Protein AF-A0A835VBF1-F1 (afdb_monomer)

Solvent-accessible surface area (backbone atoms only — not comparable to full-atom values): 13634 Å² total; per-residue (Å²): 125,81,87,72,86,54,66,80,50,67,82,35,62,68,60,46,53,53,50,51,51,53,49,50,55,51,47,54,56,48,52,55,50,51,51,53,52,49,54,50,52,54,52,51,46,36,51,47,43,52,58,40,51,61,72,27,23,36,72,43,86,55,98,85,53,79,45,81,40,80,46,83,68,82,88,47,95,86,55,87,26,40,62,85,73,51,56,80,36,96,85,44,41,49,62,60,53,35,51,53,38,50,49,49,44,54,46,53,51,52,46,48,44,48,51,51,50,51,50,52,51,54,54,48,64,68,50,59,76,73,72,60,90,79,76,82,79,51,91,73,54,66,91,46,97,64,42,66,62,55,41,45,68,53,65,57,41,55,98,85,49,86,48,69,63,68,78,68,60,87,91,62,79,76,78,61,92,89,72,72,69,78,81,64,82,59,55,72,69,55,43,50,50,50,53,54,51,44,55,64,68,55,47,59,53,61,66,57,57,50,47,52,51,49,56,52,19,67,56,72,75,44,81,87,128

pLDDT: mean 70.86, std 16.17, range [31.33, 95.25]

Mean predicted aligned error: 13.4 Å

Organism: Vanilla planifolia (NCBI:txid51239)

Structure (mmCIF, N/CA/C/O backbone):
data_AF-A0A835VBF1-F1
#
_entry.id   AF-A0A835VBF1-F1
#
loop_
_atom_site.group_PDB
_atom_site.id
_atom_site.type_symbol
_atom_site.label_atom_id
_atom_site.label_alt_id
_atom_site.label_comp_id
_atom_site.label_asym_id
_atom_site.label_entity_id
_atom_site.label_seq_id
_atom_site.pdbx_PDB_ins_code
_atom_site.Cartn_x
_atom_site.Cartn_y
_atom_site.Cartn_z
_atom_site.occupancy
_atom_site.B_iso_or_equiv
_atom_site.auth_seq_id
_atom_site.auth_comp_id
_atom_site.auth_asym_id
_atom_site.auth_atom_id
_atom_site.pdbx_PDB_model_num
ATOM 1 N N . MET A 1 1 ? 26.632 -12.393 -24.820 1.00 43.72 1 MET A N 1
ATOM 2 C CA . MET A 1 1 ? 25.359 -11.925 -25.408 1.00 43.72 1 MET A CA 1
ATOM 3 C C . MET A 1 1 ? 24.722 -13.087 -26.153 1.00 43.72 1 MET A C 1
ATOM 5 O O . MET A 1 1 ? 25.470 -13.775 -26.842 1.00 43.72 1 MET A O 1
ATOM 9 N N . PRO A 1 2 ? 23.402 -13.313 -26.058 1.00 40.34 2 PRO A N 1
ATOM 10 C CA . PRO A 1 2 ? 22.698 -14.052 -27.103 1.00 40.34 2 PRO A CA 1
ATOM 11 C C . PRO A 1 2 ? 22.914 -13.297 -28.422 1.00 40.34 2 PRO A C 1
ATOM 13 O O . PRO A 1 2 ? 22.931 -12.064 -28.419 1.00 40.34 2 PRO A O 1
ATOM 16 N N . GLU A 1 3 ? 23.142 -13.994 -29.533 1.00 42.78 3 GLU A N 1
ATOM 17 C CA . GLU A 1 3 ? 23.310 -13.344 -30.836 1.00 42.78 3 GLU A CA 1
ATOM 18 C C . GLU A 1 3 ? 21.998 -12.672 -31.263 1.00 42.78 3 GLU A C 1
ATOM 20 O O . GLU A 1 3 ? 21.134 -13.266 -31.903 1.00 42.78 3 GLU A O 1
ATOM 25 N N . ILE A 1 4 ? 21.842 -11.398 -30.907 1.00 60.94 4 ILE A N 1
ATOM 26 C CA . ILE A 1 4 ? 20.816 -10.539 -31.486 1.00 60.94 4 ILE A CA 1
ATOM 27 C C . ILE A 1 4 ? 21.278 -10.247 -32.916 1.00 60.94 4 ILE A C 1
ATOM 29 O O . ILE A 1 4 ? 22.324 -9.628 -33.126 1.00 60.94 4 ILE A O 1
ATOM 33 N N . ASN A 1 5 ? 20.532 -10.724 -33.915 1.00 62.78 5 ASN A N 1
ATOM 34 C CA . ASN A 1 5 ? 20.831 -10.441 -35.316 1.00 62.78 5 ASN A CA 1
ATOM 35 C C . ASN A 1 5 ? 20.559 -8.958 -35.606 1.00 62.78 5 ASN A C 1
ATOM 37 O O . ASN A 1 5 ? 19.436 -8.544 -35.878 1.00 62.78 5 ASN A O 1
ATOM 41 N N . LEU A 1 6 ? 21.618 -8.157 -35.519 1.00 64.56 6 LEU A N 1
ATOM 42 C CA . LEU A 1 6 ? 21.582 -6.708 -35.698 1.00 64.56 6 LEU A CA 1
ATOM 43 C C . LEU A 1 6 ? 21.558 -6.277 -37.180 1.00 64.56 6 LEU A C 1
ATOM 45 O O . LEU A 1 6 ? 21.526 -5.078 -37.460 1.00 64.56 6 LEU A O 1
ATOM 49 N N . GLY A 1 7 ? 21.583 -7.215 -38.136 1.00 74.00 7 GLY A N 1
ATOM 50 C CA . GLY A 1 7 ? 21.559 -6.917 -39.571 1.00 74.00 7 GLY A CA 1
ATOM 51 C C . GLY A 1 7 ? 22.605 -5.870 -39.977 1.00 74.00 7 GLY A C 1
ATOM 52 O O . GLY A 1 7 ? 23.773 -5.962 -39.600 1.00 74.00 7 GLY A O 1
ATOM 53 N N . ALA A 1 8 ? 22.175 -4.829 -40.696 1.00 69.38 8 ALA A N 1
ATOM 54 C CA . ALA A 1 8 ? 23.037 -3.734 -41.158 1.00 69.38 8 ALA A CA 1
ATOM 55 C C . ALA A 1 8 ? 23.714 -2.926 -40.025 1.00 69.38 8 ALA A C 1
ATOM 57 O O . ALA A 1 8 ? 24.714 -2.255 -40.267 1.00 69.38 8 ALA A O 1
ATOM 58 N N . LEU A 1 9 ? 23.219 -3.005 -38.781 1.00 63.72 9 LEU A N 1
ATOM 59 C CA . LEU A 1 9 ? 23.826 -2.328 -37.627 1.00 63.72 9 LEU A CA 1
ATOM 60 C C . LEU A 1 9 ? 25.098 -3.030 -37.127 1.00 63.72 9 LEU A C 1
ATOM 62 O O . LEU A 1 9 ? 25.861 -2.433 -36.365 1.00 63.72 9 LEU A O 1
ATOM 66 N N . LYS A 1 10 ? 25.360 -4.276 -37.554 1.00 67.00 10 LYS A N 1
ATOM 67 C CA . LYS A 1 10 ? 26.615 -4.984 -37.250 1.00 67.00 10 LYS A CA 1
ATOM 68 C C . LYS A 1 10 ? 27.831 -4.254 -37.836 1.00 67.00 10 LYS A C 1
ATOM 70 O O . LYS A 1 10 ? 28.865 -4.191 -37.176 1.00 67.00 10 LYS A O 1
ATOM 75 N N . GLU A 1 11 ? 27.653 -3.636 -39.004 1.00 77.38 11 GLU A N 1
ATOM 76 C CA . GLU A 1 11 ? 28.676 -2.898 -39.760 1.00 77.38 11 GLU A CA 1
ATOM 77 C C . GLU A 1 11 ? 28.826 -1.427 -39.315 1.00 77.38 11 GLU A C 1
ATOM 79 O O . GLU A 1 11 ? 29.655 -0.693 -39.846 1.00 77.38 11 GLU A O 1
ATOM 84 N N . MET A 1 12 ? 28.036 -0.970 -38.330 1.00 80.25 12 MET A N 1
ATOM 85 C CA . MET A 1 12 ? 28.031 0.419 -37.841 1.00 80.25 12 MET A CA 1
ATOM 86 C C . MET A 1 12 ? 28.356 0.489 -36.335 1.00 80.25 12 MET A C 1
ATOM 88 O O . MET A 1 12 ? 27.483 0.796 -35.512 1.00 80.25 12 MET A O 1
ATOM 92 N N . PRO A 1 13 ? 29.616 0.213 -35.936 1.00 77.06 13 PRO A N 1
ATOM 93 C CA . PRO A 1 13 ? 30.002 0.033 -34.534 1.00 77.06 13 PRO A CA 1
ATOM 94 C C . PRO A 1 13 ? 29.790 1.281 -33.663 1.00 77.06 13 PRO A C 1
ATOM 96 O O . PRO A 1 13 ? 29.446 1.147 -32.487 1.00 77.06 13 PRO A O 1
ATOM 99 N N . GLU A 1 14 ? 29.922 2.487 -34.224 1.00 83.44 14 GLU A N 1
ATOM 100 C CA . GLU A 1 14 ? 29.678 3.745 -33.502 1.00 83.44 14 GLU A CA 1
ATOM 101 C C . GLU A 1 14 ? 28.197 3.947 -33.153 1.00 83.44 14 GLU A C 1
ATOM 103 O O . GLU A 1 14 ? 27.865 4.341 -32.033 1.00 83.44 14 GLU A O 1
ATOM 108 N N . ILE A 1 15 ? 27.290 3.628 -34.085 1.00 83.50 15 ILE A N 1
ATOM 109 C CA . ILE A 1 15 ? 25.841 3.718 -33.859 1.00 83.50 15 ILE A CA 1
ATOM 110 C C . ILE A 1 15 ? 25.426 2.704 -32.800 1.00 83.50 15 ILE A C 1
ATOM 112 O O . ILE A 1 15 ? 24.684 3.053 -31.881 1.00 83.50 15 ILE A O 1
ATOM 116 N N . ARG A 1 16 ? 25.954 1.478 -32.886 1.00 78.75 16 ARG A N 1
ATOM 117 C CA . ARG A 1 16 ? 25.731 0.436 -31.881 1.00 78.75 16 ARG A CA 1
ATOM 118 C C . ARG A 1 16 ? 26.188 0.898 -30.500 1.00 78.75 16 ARG A C 1
ATOM 120 O O . ARG A 1 16 ? 25.395 0.857 -29.569 1.00 78.75 16 ARG A O 1
ATOM 127 N N . SER A 1 17 ? 27.415 1.407 -30.379 1.00 82.62 17 SER A N 1
ATOM 128 C CA . SER A 1 17 ? 27.948 1.920 -29.108 1.00 82.62 17 SER A CA 1
ATOM 129 C C . SER A 1 17 ? 27.065 3.031 -28.525 1.00 82.62 17 SER A C 1
ATOM 131 O O . SER A 1 17 ? 26.666 2.978 -27.361 1.00 82.62 17 SER A O 1
ATOM 133 N N . LYS A 1 18 ? 26.652 3.999 -29.354 1.00 86.75 18 LYS A N 1
ATOM 134 C CA . LYS A 1 18 ? 25.776 5.099 -28.928 1.00 86.75 18 LYS A CA 1
ATOM 135 C C . LYS A 1 18 ? 24.377 4.623 -28.527 1.00 86.75 18 LYS A C 1
ATOM 137 O O . LYS A 1 18 ? 23.808 5.158 -27.577 1.00 86.75 18 LYS A O 1
ATOM 142 N N . ALA A 1 19 ? 23.810 3.651 -29.240 1.00 83.50 19 ALA A N 1
ATOM 143 C CA . ALA A 1 19 ? 22.511 3.064 -28.924 1.00 83.50 19 ALA A CA 1
ATOM 144 C C . ALA A 1 19 ? 22.560 2.260 -27.617 1.00 83.50 19 ALA A C 1
ATOM 146 O O . ALA A 1 19 ? 21.705 2.467 -26.758 1.00 83.50 19 ALA A O 1
ATOM 147 N N . CYS A 1 20 ? 23.591 1.430 -27.429 1.00 80.06 20 CYS A N 1
ATOM 148 C CA . CYS A 1 20 ? 23.832 0.703 -26.183 1.00 80.06 20 CYS A CA 1
ATOM 149 C C . CYS A 1 20 ? 23.982 1.666 -25.001 1.00 80.06 20 CYS A C 1
ATOM 151 O O . CYS A 1 20 ? 23.327 1.481 -23.983 1.00 80.06 20 CYS A O 1
ATOM 153 N N . ASN A 1 21 ? 24.761 2.741 -25.153 1.00 82.31 21 ASN A N 1
ATOM 154 C CA . ASN A 1 21 ? 24.944 3.729 -24.089 1.00 82.31 21 ASN A CA 1
ATOM 155 C C . ASN A 1 21 ? 23.628 4.462 -23.741 1.00 82.31 21 ASN A C 1
ATOM 157 O O . ASN A 1 21 ? 23.269 4.623 -22.577 1.00 82.31 21 ASN A O 1
ATOM 161 N N . LYS A 1 22 ? 22.833 4.842 -24.752 1.00 87.69 22 LYS A N 1
ATOM 162 C CA . LYS A 1 22 ? 21.493 5.414 -24.526 1.00 87.69 22 LYS A CA 1
ATOM 163 C C . LYS A 1 22 ? 20.562 4.445 -23.799 1.00 87.69 22 LYS A C 1
ATOM 165 O O . LYS A 1 22 ? 19.815 4.876 -22.924 1.00 87.69 22 LYS A O 1
ATOM 170 N N . LEU A 1 23 ? 20.585 3.168 -24.177 1.00 83.31 23 LEU A N 1
ATOM 171 C CA . LEU A 1 23 ? 19.780 2.131 -23.539 1.00 83.31 23 LEU A CA 1
ATOM 172 C C . LEU A 1 23 ? 20.204 1.929 -22.081 1.00 83.31 23 LEU A C 1
ATOM 174 O O . LEU A 1 23 ? 19.338 1.903 -21.212 1.00 83.31 23 LEU A O 1
ATOM 178 N N . TYR A 1 24 ? 21.512 1.874 -21.815 1.00 81.75 24 TYR A N 1
ATOM 179 C CA . TYR A 1 24 ? 22.077 1.778 -20.471 1.00 81.75 24 TYR A CA 1
ATOM 180 C C . TYR A 1 24 ? 21.600 2.929 -19.576 1.00 81.75 24 TYR A C 1
ATOM 182 O O . TYR A 1 24 ? 20.979 2.690 -18.544 1.00 81.75 24 TYR A O 1
ATOM 190 N N . HIS A 1 25 ? 21.769 4.182 -20.011 1.00 84.81 25 HIS A N 1
ATOM 191 C CA . HIS A 1 25 ? 21.306 5.337 -19.236 1.00 84.81 25 HIS A CA 1
ATOM 192 C C . HIS A 1 25 ? 19.788 5.358 -19.048 1.00 84.81 25 HIS A C 1
ATOM 194 O O . HIS A 1 25 ? 19.288 5.736 -17.988 1.00 84.81 25 HIS A O 1
ATOM 200 N N . LYS A 1 26 ? 19.025 4.949 -20.070 1.00 86.31 26 LYS A N 1
ATOM 201 C CA . LYS A 1 26 ? 17.567 4.861 -19.954 1.00 86.31 26 LYS A CA 1
ATOM 202 C C . LYS A 1 26 ? 17.162 3.810 -18.921 1.00 86.31 26 LYS A C 1
ATOM 204 O O . LYS A 1 26 ? 16.249 4.069 -18.143 1.00 86.31 26 LYS A O 1
ATOM 209 N N . ARG A 1 27 ? 17.846 2.665 -18.902 1.00 81.25 27 ARG A N 1
ATOM 210 C CA . ARG A 1 27 ? 17.644 1.581 -17.940 1.00 81.25 27 ARG A CA 1
ATOM 211 C C . ARG A 1 27 ? 17.975 2.027 -16.526 1.00 81.25 27 ARG A C 1
ATOM 213 O O . ARG A 1 27 ? 17.108 1.932 -15.674 1.00 81.25 27 ARG A O 1
ATOM 220 N N . GLU A 1 28 ? 19.155 2.593 -16.299 1.00 85.44 28 GLU A N 1
ATOM 221 C CA . GLU A 1 28 ? 19.569 3.124 -14.994 1.00 85.44 28 GLU A CA 1
ATOM 222 C C . GLU A 1 28 ? 18.556 4.149 -14.450 1.00 85.44 28 GLU A C 1
ATOM 224 O O . GLU A 1 28 ? 18.103 4.062 -13.306 1.00 85.44 28 GLU A O 1
ATOM 229 N N . HIS A 1 29 ? 18.107 5.077 -15.299 1.00 87.25 29 HIS A N 1
ATOM 230 C CA . HIS A 1 29 ? 17.074 6.045 -14.937 1.00 87.25 29 HIS A CA 1
ATOM 231 C C . HIS A 1 29 ? 15.717 5.390 -14.613 1.00 87.25 29 HIS A C 1
ATOM 233 O O . HIS A 1 29 ? 15.021 5.803 -13.686 1.00 87.25 29 HIS A O 1
ATOM 239 N N . CYS A 1 30 ? 15.316 4.366 -15.366 1.00 86.44 30 CYS A N 1
ATOM 240 C CA . CYS A 1 30 ? 14.092 3.618 -15.089 1.00 86.44 30 CYS A CA 1
ATOM 241 C C . CYS A 1 30 ? 14.193 2.810 -13.787 1.00 86.44 30 CYS A C 1
ATOM 243 O O . CYS A 1 30 ? 13.262 2.868 -12.989 1.00 86.44 30 CYS A O 1
ATOM 245 N N . SER A 1 31 ? 15.310 2.123 -13.538 1.00 86.06 31 SER A N 1
ATOM 246 C CA . SER A 1 31 ? 15.539 1.327 -12.326 1.00 86.06 31 SER A CA 1
ATOM 247 C C . SER A 1 31 ? 15.538 2.200 -11.071 1.00 86.06 31 SER A C 1
ATOM 249 O O . SER A 1 31 ? 14.870 1.878 -10.091 1.00 86.06 31 SER A O 1
ATOM 251 N N . THR A 1 32 ? 16.201 3.359 -11.116 1.00 89.19 32 THR A N 1
ATOM 252 C CA . THR A 1 32 ? 16.190 4.329 -10.005 1.00 89.19 32 THR A CA 1
ATOM 253 C C . THR A 1 32 ? 14.792 4.884 -9.729 1.00 89.19 32 THR A C 1
ATOM 255 O O . THR A 1 32 ? 14.395 4.995 -8.569 1.00 89.19 32 THR A O 1
ATOM 258 N N . LYS A 1 33 ? 14.010 5.185 -10.775 1.00 93.19 33 LYS A N 1
ATOM 259 C CA . LYS A 1 33 ? 12.616 5.634 -10.634 1.00 93.19 33 LYS A CA 1
ATOM 260 C C . LYS A 1 33 ? 11.694 4.535 -10.096 1.00 93.19 33 LYS A C 1
ATOM 262 O O . LYS A 1 33 ? 10.813 4.819 -9.289 1.00 93.19 33 LYS A O 1
ATOM 267 N N . LEU A 1 34 ? 11.885 3.296 -10.541 1.00 90.69 34 LEU A N 1
ATOM 268 C CA . LEU A 1 34 ? 11.127 2.143 -10.062 1.00 90.69 34 LEU A CA 1
ATOM 269 C C . LEU A 1 34 ? 11.370 1.931 -8.564 1.00 90.69 34 LEU A C 1
ATOM 271 O O . LEU A 1 34 ? 10.416 1.840 -7.795 1.00 90.69 34 LEU A O 1
ATOM 275 N N . LEU A 1 35 ? 12.639 1.939 -8.147 1.00 91.50 35 LEU A N 1
ATOM 276 C CA . LEU A 1 35 ? 13.016 1.747 -6.751 1.00 91.50 35 LEU A CA 1
ATOM 277 C C . LEU A 1 35 ? 12.519 2.886 -5.849 1.00 91.50 35 LEU A C 1
ATOM 279 O O . LEU A 1 35 ? 12.015 2.631 -4.757 1.00 91.50 35 LEU A O 1
ATOM 283 N N . SER A 1 36 ? 12.614 4.142 -6.296 1.00 93.56 36 SER A N 1
ATOM 284 C CA . SER A 1 36 ? 12.108 5.279 -5.517 1.00 93.56 36 SER A CA 1
ATOM 285 C C . SER A 1 36 ? 10.584 5.260 -5.384 1.00 93.56 36 SER A C 1
ATOM 287 O O . SER A 1 36 ? 10.066 5.534 -4.302 1.00 93.56 36 SER A O 1
ATOM 289 N N . SER A 1 37 ? 9.866 4.867 -6.441 1.00 94.50 37 SER A N 1
ATOM 290 C CA . SER A 1 37 ? 8.415 4.671 -6.393 1.00 94.50 37 SER A CA 1
ATOM 291 C C . SER A 1 37 ? 8.030 3.543 -5.438 1.00 94.50 37 SER A C 1
ATOM 293 O O . SER A 1 37 ? 7.085 3.697 -4.670 1.00 94.50 37 SER A O 1
ATOM 295 N N . TYR A 1 38 ? 8.764 2.428 -5.464 1.00 93.75 38 TYR A N 1
ATOM 296 C CA . TYR A 1 38 ? 8.564 1.320 -4.535 1.00 93.75 38 TYR A CA 1
ATOM 297 C C . TYR A 1 38 ? 8.752 1.757 -3.082 1.00 93.75 38 TYR A C 1
ATOM 299 O O . TYR A 1 38 ? 7.848 1.576 -2.269 1.00 93.75 38 TYR A O 1
ATOM 307 N N . LYS A 1 39 ? 9.864 2.430 -2.775 1.00 94.69 39 LYS A N 1
ATOM 308 C CA . LYS A 1 39 ? 10.117 2.982 -1.440 1.00 94.69 39 LYS A CA 1
ATOM 309 C C . LYS A 1 39 ? 8.998 3.924 -0.982 1.00 94.69 39 LYS A C 1
ATOM 311 O O . LYS A 1 39 ? 8.578 3.858 0.168 1.00 94.69 39 LYS A O 1
ATOM 316 N N . GLY A 1 40 ? 8.486 4.769 -1.878 1.00 95.25 40 GLY A N 1
ATOM 317 C CA . GLY A 1 40 ? 7.338 5.631 -1.587 1.00 95.25 40 GLY A CA 1
ATOM 318 C C . GLY A 1 40 ? 6.082 4.848 -1.190 1.00 95.25 40 GLY A C 1
ATOM 319 O O . GLY A 1 40 ? 5.395 5.242 -0.253 1.00 95.25 40 GLY A O 1
ATOM 320 N N . MET A 1 41 ? 5.812 3.713 -1.845 1.00 93.69 41 MET A N 1
ATOM 321 C CA . MET A 1 41 ? 4.686 2.839 -1.490 1.00 93.69 41 MET A CA 1
ATOM 322 C C . MET A 1 41 ? 4.880 2.152 -0.135 1.00 93.69 41 MET A C 1
ATOM 324 O O . MET A 1 41 ? 3.918 2.053 0.621 1.00 93.69 41 MET A O 1
ATOM 328 N N . VAL A 1 42 ? 6.104 1.723 0.198 1.00 92.50 42 VAL A N 1
ATOM 329 C CA . VAL A 1 42 ? 6.399 1.157 1.525 1.00 92.50 42 VAL A CA 1
ATOM 330 C C . VAL A 1 42 ? 6.139 2.193 2.618 1.00 92.50 42 VAL A C 1
ATOM 332 O O . VAL A 1 42 ? 5.431 1.901 3.576 1.00 92.50 42 VAL A O 1
ATOM 335 N N . ILE A 1 43 ? 6.631 3.425 2.447 1.00 93.38 43 ILE A N 1
ATOM 336 C CA . ILE A 1 43 ? 6.397 4.520 3.403 1.00 93.38 43 ILE A CA 1
ATOM 337 C C . ILE A 1 43 ? 4.897 4.798 3.562 1.00 93.38 43 ILE A C 1
ATOM 339 O O . ILE A 1 43 ? 4.408 4.880 4.684 1.00 93.38 43 ILE A O 1
ATOM 343 N N . ALA A 1 44 ? 4.148 4.868 2.458 1.00 92.88 44 ALA A N 1
ATOM 344 C CA . ALA A 1 44 ? 2.703 5.079 2.513 1.00 92.88 44 ALA A CA 1
ATOM 345 C C . ALA A 1 44 ? 1.970 3.956 3.273 1.00 92.88 44 ALA A C 1
ATOM 347 O O . ALA A 1 44 ? 1.041 4.233 4.027 1.00 92.88 44 ALA A O 1
ATOM 348 N N . ALA A 1 45 ? 2.400 2.698 3.121 1.00 91.00 45 ALA A N 1
ATOM 349 C CA . ALA A 1 45 ? 1.841 1.577 3.874 1.00 91.00 45 ALA A CA 1
ATOM 350 C C . ALA A 1 45 ? 2.152 1.673 5.379 1.00 91.00 45 ALA A C 1
ATOM 352 O O . ALA A 1 45 ? 1.289 1.373 6.201 1.00 91.00 45 ALA A O 1
ATOM 353 N N . ILE A 1 46 ? 3.349 2.137 5.752 1.00 90.69 46 ILE A N 1
ATOM 354 C CA . ILE A 1 46 ? 3.711 2.399 7.155 1.00 90.69 46 ILE A CA 1
ATOM 355 C C . ILE A 1 46 ? 2.813 3.481 7.748 1.00 90.69 46 ILE A C 1
ATOM 357 O O . ILE A 1 46 ? 2.300 3.323 8.856 1.00 90.69 46 ILE A O 1
ATOM 361 N N . ASP A 1 47 ? 2.620 4.578 7.020 1.00 91.50 47 ASP A N 1
ATOM 362 C CA . ASP A 1 47 ? 1.775 5.678 7.474 1.00 91.50 47 ASP A CA 1
ATOM 363 C C . ASP A 1 47 ? 0.315 5.235 7.605 1.00 91.50 47 ASP A C 1
ATOM 365 O O . ASP A 1 47 ? -0.343 5.597 8.578 1.00 91.50 47 ASP A O 1
ATOM 369 N N . LEU A 1 48 ? -0.170 4.382 6.696 1.00 90.12 48 LEU A N 1
ATOM 370 C CA . LEU A 1 48 ? -1.500 3.780 6.788 1.00 90.12 48 LEU A CA 1
ATOM 371 C C . LEU A 1 48 ? -1.648 2.899 8.036 1.00 90.12 48 LEU A C 1
ATOM 373 O O . LEU A 1 48 ? -2.650 3.004 8.738 1.00 90.12 48 LEU A O 1
ATOM 377 N N . VAL A 1 49 ? -0.653 2.061 8.344 1.00 87.69 49 VAL A N 1
ATOM 378 C CA . VAL A 1 49 ? -0.655 1.206 9.544 1.00 87.69 49 VAL A CA 1
ATOM 379 C C . VAL A 1 49 ? -0.691 2.059 10.808 1.00 87.69 49 VAL A C 1
ATOM 381 O O . VAL A 1 49 ? -1.523 1.821 11.681 1.00 87.69 49 VAL A O 1
ATOM 384 N N . LYS A 1 50 ? 0.149 3.096 10.886 1.00 86.75 50 LYS A N 1
ATOM 385 C CA . LYS A 1 50 ? 0.139 4.038 12.014 1.00 86.75 50 LYS A CA 1
ATOM 386 C C . LYS A 1 50 ? -1.216 4.729 12.146 1.00 86.75 50 LYS A C 1
ATOM 388 O O . LYS A 1 50 ? -1.822 4.675 13.208 1.00 86.75 50 LYS A O 1
ATOM 393 N N . ALA A 1 51 ? -1.725 5.300 11.054 1.00 86.31 51 ALA A N 1
ATOM 394 C CA . ALA A 1 51 ? -3.013 5.987 11.043 1.00 86.31 51 ALA A CA 1
ATOM 395 C C . ALA A 1 51 ? -4.171 5.063 11.452 1.00 86.31 51 ALA A C 1
ATOM 397 O O . ALA A 1 51 ? -5.064 5.501 12.172 1.00 86.31 51 ALA A O 1
ATOM 398 N N . SER A 1 52 ? -4.134 3.787 11.051 1.00 84.69 52 SER A N 1
ATOM 399 C CA . SER A 1 52 ? -5.156 2.804 11.430 1.00 84.69 52 SER A CA 1
ATOM 400 C C . SER A 1 52 ? -5.207 2.537 12.938 1.00 84.69 52 SER A C 1
ATOM 402 O O . SER A 1 52 ? -6.281 2.259 13.462 1.00 84.69 52 SER A O 1
ATOM 404 N N . GLY A 1 53 ? -4.072 2.655 13.639 1.00 76.56 53 GLY A N 1
ATOM 405 C CA . GLY A 1 53 ? -3.975 2.458 15.088 1.00 76.56 53 GLY A CA 1
ATOM 406 C C . GLY A 1 53 ? -4.233 3.715 15.923 1.00 76.56 53 GLY A C 1
ATOM 407 O O . GLY A 1 53 ? -4.553 3.602 17.103 1.00 76.56 53 GLY A O 1
ATOM 408 N N . SER A 1 54 ? -4.144 4.907 15.328 1.00 75.00 54 SER A N 1
ATOM 409 C CA . SER A 1 54 ? -4.260 6.186 16.048 1.00 75.00 54 SER A CA 1
ATOM 410 C C . SER A 1 54 ? -5.696 6.659 16.302 1.00 75.00 54 SER A C 1
ATOM 412 O O . SER A 1 54 ? -5.909 7.803 16.700 1.00 75.00 54 SER A O 1
ATOM 414 N N . MET A 1 55 ? -6.701 5.804 16.087 1.00 72.12 55 MET A N 1
ATOM 415 C CA . MET A 1 55 ? -8.098 6.125 16.413 1.00 72.12 55 MET A CA 1
ATOM 416 C C . MET A 1 55 ? -8.466 5.809 17.873 1.00 72.12 55 MET A C 1
ATOM 418 O O . MET A 1 55 ? -9.567 6.148 18.309 1.00 72.12 55 MET A O 1
ATOM 422 N N . ARG A 1 56 ? -7.549 5.202 18.641 1.00 72.94 56 ARG A N 1
ATOM 423 C CA . ARG A 1 56 ? -7.799 4.778 20.024 1.00 72.94 56 ARG A CA 1
ATOM 424 C C . ARG A 1 56 ? -7.822 5.932 21.018 1.00 72.94 56 ARG A C 1
ATOM 426 O O . ARG A 1 56 ? -7.015 6.863 20.986 1.00 72.94 56 ARG A O 1
ATOM 433 N N . CYS A 1 57 ? -8.767 5.824 21.940 1.00 73.12 57 CYS A N 1
ATOM 434 C CA . CYS A 1 57 ? -9.040 6.770 23.005 1.00 73.12 57 CYS A CA 1
ATOM 435 C C . CYS A 1 57 ? -9.151 6.007 24.323 1.00 73.12 57 CYS A C 1
ATOM 437 O O . CYS A 1 57 ? -10.104 5.254 24.512 1.00 73.12 57 CYS A O 1
ATOM 439 N N . TYR A 1 58 ? -8.218 6.237 25.240 1.00 75.44 58 TYR A N 1
ATOM 440 C CA . TYR A 1 58 ? -8.219 5.595 26.551 1.00 75.44 58 TYR A CA 1
ATOM 441 C C . TYR A 1 58 ? -8.816 6.523 27.613 1.00 75.44 58 TYR A C 1
ATOM 443 O O . TYR A 1 58 ? -8.609 7.742 27.601 1.00 75.44 58 TYR A O 1
ATOM 451 N N . LEU A 1 59 ? -9.566 5.953 28.545 1.00 72.88 59 LEU A N 1
ATOM 452 C CA . LEU A 1 59 ? -10.095 6.617 29.721 1.00 72.88 59 LEU A CA 1
ATOM 453 C C . LEU A 1 59 ? -8.999 6.702 30.779 1.00 72.88 59 LEU A C 1
ATOM 455 O O . LEU A 1 59 ? -8.441 5.706 31.229 1.00 72.88 59 LEU A O 1
ATOM 459 N N . ARG A 1 60 ? -8.698 7.924 31.216 1.00 70.12 60 ARG A N 1
ATOM 460 C CA . ARG A 1 60 ? -7.808 8.144 32.350 1.00 70.12 60 ARG A CA 1
ATOM 461 C C . ARG A 1 60 ? -8.632 8.335 33.615 1.00 70.12 60 ARG A C 1
ATOM 463 O O . ARG A 1 60 ? -9.274 9.377 33.782 1.00 70.12 60 ARG A O 1
ATOM 470 N N . ASP A 1 61 ? -8.541 7.375 34.530 1.00 64.50 61 ASP A N 1
ATOM 471 C CA . ASP A 1 61 ? -9.126 7.496 35.863 1.00 64.50 61 ASP A CA 1
ATOM 472 C C . ASP A 1 61 ? -8.323 8.491 36.709 1.00 64.50 61 ASP A C 1
ATOM 474 O O . ASP A 1 61 ? -7.244 8.210 37.233 1.00 64.50 61 ASP A O 1
ATOM 478 N N . SER A 1 62 ? -8.855 9.706 36.843 1.00 57.84 62 SER A N 1
ATOM 479 C CA . SER A 1 62 ? -8.340 10.721 37.759 1.00 57.84 62 SER A CA 1
ATOM 480 C C . SER A 1 62 ? -9.397 11.035 38.808 1.00 57.84 62 SER A C 1
ATOM 482 O O . SER A 1 62 ? -10.098 12.029 38.682 1.00 57.84 62 SER A O 1
ATOM 484 N N . GLY A 1 63 ? -9.531 10.158 39.813 1.00 57.94 63 GLY A N 1
ATOM 485 C CA . GLY A 1 63 ? -10.135 10.374 41.146 1.00 57.94 63 GLY A CA 1
ATOM 486 C C . GLY A 1 63 ? -11.591 10.870 41.275 1.00 57.94 63 GLY A C 1
ATOM 487 O O . GLY A 1 63 ? -12.197 10.664 42.323 1.00 57.94 63 GLY A O 1
ATOM 488 N N . SER A 1 64 ? -12.163 11.522 40.264 1.00 59.41 64 SER A N 1
ATOM 489 C CA . SER A 1 64 ? -13.500 12.125 40.252 1.00 59.41 64 SER A CA 1
ATOM 490 C C . SER A 1 64 ? -14.056 12.410 38.846 1.00 59.41 64 SER A C 1
ATOM 492 O O . SER A 1 64 ? -15.237 12.733 38.732 1.00 59.41 64 SER A O 1
ATOM 494 N N . SER A 1 65 ? -13.266 12.278 37.772 1.00 59.12 65 SER A N 1
ATOM 495 C CA . SER A 1 65 ? -13.756 12.393 36.390 1.00 59.12 65 SER A CA 1
ATOM 496 C C . SER A 1 65 ? -12.947 11.527 35.429 1.00 59.12 65 SER A C 1
ATOM 498 O O . SER A 1 65 ? -11.716 11.544 35.480 1.00 59.12 65 SER A O 1
ATOM 500 N N . SER A 1 66 ? -13.635 10.833 34.524 1.00 63.69 66 SER A N 1
ATOM 501 C CA . SER A 1 66 ? -13.026 10.105 33.413 1.00 63.69 66 SER A CA 1
ATOM 502 C C . SER A 1 66 ? -12.704 11.089 32.286 1.00 63.69 66 SER A C 1
ATOM 504 O O . SER A 1 66 ? -13.609 11.606 31.626 1.00 63.69 66 SER A O 1
ATOM 506 N N . ILE A 1 67 ? -11.422 11.394 32.086 1.00 69.75 67 ILE A N 1
ATOM 507 C CA . ILE A 1 67 ? -10.970 12.226 30.962 1.00 69.75 67 ILE A CA 1
ATOM 508 C C . ILE A 1 67 ? -10.525 11.300 29.834 1.00 69.75 67 ILE A C 1
ATOM 510 O O . ILE A 1 67 ? -9.731 10.389 30.060 1.00 69.75 67 ILE A O 1
ATOM 514 N N . ILE A 1 68 ? -11.012 11.560 28.620 1.00 71.25 68 ILE A N 1
ATOM 515 C CA . ILE A 1 68 ? -10.586 10.848 27.414 1.00 71.25 68 ILE A CA 1
ATOM 516 C C . ILE A 1 68 ? -9.191 11.344 27.011 1.00 71.25 68 ILE A C 1
ATOM 518 O O . ILE A 1 68 ? -8.974 12.547 26.840 1.00 71.25 68 ILE A O 1
ATOM 522 N N . LYS A 1 69 ? -8.248 10.416 26.847 1.00 72.88 69 LYS A N 1
ATOM 523 C CA . LYS A 1 69 ? -6.889 10.653 26.360 1.00 72.88 69 LYS A CA 1
ATOM 524 C C . LYS A 1 69 ? -6.691 9.898 25.046 1.00 72.88 69 LYS A C 1
ATOM 526 O O . LYS A 1 69 ? -6.791 8.678 25.004 1.00 72.88 69 LYS A O 1
ATOM 531 N N . TYR A 1 70 ? -6.340 10.624 23.990 1.00 69.81 70 TYR A N 1
ATOM 532 C CA . TYR A 1 70 ? -5.862 10.022 22.746 1.00 69.81 70 TYR A CA 1
ATOM 533 C C . TYR A 1 70 ? -4.426 9.537 22.958 1.00 69.81 70 TYR A C 1
ATOM 535 O O . TYR A 1 70 ? -3.562 10.313 23.381 1.00 69.81 70 TYR A O 1
ATOM 543 N N . SER A 1 71 ? -4.176 8.254 22.727 1.00 66.81 71 SER A N 1
ATOM 544 C CA . SER A 1 71 ? -2.843 7.660 22.811 1.00 66.81 71 SER A CA 1
ATOM 545 C C . SER A 1 71 ? -2.800 6.404 21.953 1.00 66.81 71 SER A C 1
ATOM 547 O O . SER A 1 71 ? -3.822 5.754 21.767 1.00 66.81 71 SER A O 1
ATOM 549 N N . ASP A 1 72 ? -1.615 6.049 21.467 1.00 64.56 72 ASP A N 1
ATOM 550 C CA . ASP A 1 72 ? -1.391 4.775 20.781 1.00 64.56 72 ASP A CA 1
ATOM 551 C C . ASP A 1 72 ? -1.039 3.648 21.781 1.00 64.56 72 ASP A C 1
ATOM 553 O O . ASP A 1 72 ? -0.990 2.475 21.412 1.00 64.56 72 ASP A O 1
ATOM 557 N N . GLU A 1 73 ? -0.811 3.981 23.060 1.00 66.88 73 GLU A N 1
ATOM 558 C CA . GLU A 1 73 ? -0.371 3.050 24.104 1.00 66.88 73 GLU A CA 1
ATOM 559 C C . GLU A 1 73 ? -1.482 2.770 25.122 1.00 66.88 73 GLU A C 1
ATOM 561 O O . GLU A 1 73 ? -2.062 3.689 25.704 1.00 66.88 73 GLU A O 1
ATOM 566 N N . GLN A 1 74 ? -1.752 1.485 25.358 1.00 72.50 74 GLN A N 1
ATOM 567 C CA . GLN A 1 74 ? -2.716 1.027 26.354 1.00 72.50 74 GLN A CA 1
ATOM 568 C C . GLN A 1 74 ? -2.075 1.048 27.751 1.00 72.50 74 GLN A C 1
ATOM 570 O O . GLN A 1 74 ? -1.182 0.252 28.043 1.00 72.50 74 GLN A O 1
ATOM 575 N N . GLU A 1 75 ? -2.530 1.956 28.619 1.00 73.88 75 GLU A N 1
ATOM 576 C CA . GLU A 1 75 ? -2.080 2.032 30.021 1.00 73.88 75 GLU A CA 1
ATOM 577 C C . GLU A 1 75 ? -2.850 1.054 30.931 1.00 73.88 75 GLU A C 1
ATOM 579 O O . GLU A 1 75 ? -2.268 0.487 31.857 1.00 73.88 75 GLU A O 1
ATOM 584 N N . ASP A 1 76 ? -4.139 0.831 30.651 1.00 76.06 76 ASP A N 1
ATOM 585 C CA . ASP A 1 76 ? -5.015 -0.093 31.380 1.00 76.06 76 ASP A CA 1
ATOM 586 C C . ASP A 1 76 ? -5.430 -1.268 30.472 1.00 76.06 76 ASP A C 1
ATOM 588 O O . ASP A 1 76 ? -6.123 -1.048 29.477 1.00 76.06 76 ASP A O 1
ATOM 592 N N . PRO A 1 77 ? -5.064 -2.524 30.800 1.00 78.44 77 PRO A N 1
ATOM 593 C CA . PRO A 1 77 ? -5.448 -3.708 30.029 1.00 78.44 77 PRO A CA 1
ATOM 594 C C . PRO A 1 77 ? -6.963 -3.934 29.897 1.00 78.44 77 PRO A C 1
ATOM 596 O O . PRO A 1 77 ? -7.389 -4.699 29.034 1.00 78.44 77 PRO A O 1
ATOM 599 N N . SER A 1 78 ? -7.770 -3.342 30.781 1.00 79.06 78 SER A N 1
ATOM 600 C CA . SER A 1 78 ? -9.232 -3.456 30.769 1.00 79.06 78 SER A CA 1
ATOM 601 C C . SER A 1 78 ? -9.919 -2.426 29.868 1.00 79.06 78 SER A C 1
ATOM 603 O O . SER A 1 78 ? -11.079 -2.613 29.491 1.00 79.06 78 SER A O 1
ATOM 605 N N . ASP A 1 79 ? -9.195 -1.376 29.479 1.00 76.31 79 ASP A N 1
ATOM 606 C CA . ASP A 1 79 ? -9.662 -0.352 28.557 1.00 76.31 79 ASP A CA 1
ATOM 607 C C . ASP A 1 79 ? -9.278 -0.721 27.124 1.00 76.31 79 ASP A C 1
ATOM 609 O O . ASP A 1 79 ? -8.102 -0.809 26.775 1.00 76.31 79 ASP A O 1
ATOM 613 N N . HIS A 1 80 ? -10.282 -0.927 26.279 1.00 74.75 80 HIS A N 1
ATOM 614 C CA . HIS A 1 80 ? -10.092 -1.354 24.896 1.00 74.75 80 HIS A CA 1
ATOM 615 C C . HIS A 1 80 ? -9.747 -0.186 23.957 1.00 74.75 80 HIS A C 1
ATOM 617 O O . HIS A 1 80 ? -9.580 -0.402 22.759 1.00 74.75 80 HIS A O 1
ATOM 623 N N . GLY A 1 81 ? -9.632 1.042 24.477 1.00 73.44 81 GLY A N 1
ATOM 624 C CA . GLY A 1 81 ? -9.316 2.222 23.677 1.00 73.44 81 GLY A CA 1
ATOM 625 C C . GLY A 1 81 ? -10.485 2.691 22.809 1.00 73.44 81 GLY A C 1
ATOM 626 O O . GLY A 1 81 ? -10.278 3.439 21.855 1.00 73.44 81 GLY A O 1
ATOM 627 N N . ASP A 1 82 ? -11.712 2.260 23.116 1.00 73.62 82 ASP A N 1
ATOM 628 C CA . ASP A 1 82 ? -12.929 2.598 22.369 1.00 73.62 82 ASP A CA 1
ATOM 629 C C . ASP A 1 82 ? -13.667 3.824 22.940 1.00 73.62 82 ASP A C 1
ATOM 631 O O . ASP A 1 82 ? -14.796 4.120 22.542 1.00 73.62 82 ASP A O 1
ATOM 635 N N . GLY A 1 83 ? -13.049 4.531 23.895 1.00 70.56 83 GLY A N 1
ATOM 636 C CA . GLY A 1 83 ? -13.650 5.677 24.573 1.00 70.56 83 GLY A CA 1
ATOM 637 C C . GLY A 1 83 ? -14.898 5.333 25.397 1.00 70.56 83 GLY A C 1
ATOM 638 O O . GLY A 1 83 ? -15.721 6.219 25.634 1.00 70.56 83 GLY A O 1
ATOM 639 N N . GLY A 1 84 ? -15.065 4.073 25.820 1.00 70.06 84 GLY A N 1
ATOM 640 C CA . GLY A 1 84 ? -16.228 3.602 26.578 1.00 70.06 84 GLY A CA 1
ATOM 641 C C . GLY A 1 84 ? -17.410 3.175 25.702 1.00 70.06 84 GLY A C 1
ATOM 642 O O . GLY A 1 84 ? -18.558 3.248 26.144 1.00 70.06 84 GLY A O 1
ATOM 643 N N . GLY A 1 85 ? -17.150 2.778 24.454 1.00 64.69 85 GLY A N 1
ATOM 644 C CA . GLY A 1 85 ? -18.151 2.254 23.518 1.00 64.69 85 GLY A CA 1
ATOM 645 C C . GLY A 1 85 ? -19.175 3.278 23.017 1.00 64.69 85 GLY A C 1
ATOM 646 O O . GLY A 1 85 ? -20.180 2.901 22.408 1.00 64.69 85 GLY A O 1
ATOM 647 N N . ILE A 1 86 ? -18.954 4.572 23.268 1.00 62.84 86 ILE A N 1
ATOM 648 C CA . ILE A 1 86 ? -19.832 5.640 22.783 1.00 62.84 86 ILE A CA 1
ATOM 649 C C . ILE A 1 86 ? -19.618 5.791 21.269 1.00 62.84 86 ILE A C 1
ATOM 651 O O . ILE A 1 86 ? -18.476 5.930 20.824 1.00 62.84 86 ILE A O 1
ATOM 655 N N . PRO A 1 87 ? -20.685 5.790 20.452 1.00 58.97 87 PRO A N 1
ATOM 656 C CA . PRO A 1 87 ? -20.553 6.038 19.024 1.00 58.97 87 PRO A CA 1
ATOM 657 C C . PRO A 1 87 ? -19.967 7.439 18.792 1.00 58.97 87 PRO A C 1
ATOM 659 O O . PRO A 1 87 ? -20.555 8.445 19.188 1.00 58.97 87 PRO A O 1
ATOM 662 N N . VAL A 1 88 ? -18.783 7.496 18.177 1.00 61.28 88 VAL A N 1
ATOM 663 C CA . VAL A 1 88 ? -18.087 8.757 17.851 1.00 61.28 88 VAL A CA 1
ATOM 664 C C . VAL A 1 88 ? -18.721 9.441 16.644 1.00 61.28 88 VAL A C 1
ATOM 666 O O . VAL A 1 88 ? -18.721 10.667 16.543 1.00 61.28 88 VAL A O 1
ATOM 669 N N . PHE A 1 89 ? -19.326 8.648 15.763 1.00 65.38 89 PHE A N 1
ATOM 670 C CA . PHE A 1 89 ? -20.113 9.115 14.630 1.00 65.38 89 PHE A CA 1
ATOM 671 C C . PHE A 1 89 ? -21.577 8.753 14.842 1.00 65.38 89 PHE A C 1
ATOM 673 O O . PHE A 1 89 ? -21.895 7.865 15.626 1.00 65.38 89 PHE A O 1
ATOM 680 N N . SER A 1 90 ? -22.479 9.417 14.120 1.00 66.06 90 SER A N 1
ATOM 681 C CA . SER A 1 90 ? -23.934 9.296 14.301 1.00 66.06 90 SER A CA 1
ATOM 682 C C . SER A 1 90 ? -24.474 7.856 14.315 1.00 66.06 90 SER A C 1
ATOM 684 O O . SER A 1 90 ? -25.534 7.632 14.898 1.00 66.06 90 SER A O 1
ATOM 686 N N . CYS A 1 91 ? -23.758 6.893 13.717 1.00 72.69 91 CYS A N 1
ATOM 687 C CA . CYS A 1 91 ? -24.216 5.511 13.553 1.00 72.69 91 CYS A CA 1
ATOM 688 C C . CYS A 1 91 ? -23.197 4.408 13.921 1.00 72.69 91 CYS A C 1
ATOM 690 O O . CYS A 1 91 ? -23.583 3.242 13.894 1.00 72.69 91 CYS A O 1
ATOM 692 N N . PHE A 1 92 ? -21.929 4.717 14.238 1.00 76.38 92 PHE A N 1
ATOM 693 C CA . PHE A 1 92 ? -20.866 3.696 14.344 1.00 76.38 92 PHE A CA 1
ATOM 694 C C . PHE A 1 92 ? -19.843 3.978 15.462 1.00 76.38 92 PHE A C 1
ATOM 696 O O . PHE A 1 92 ? -19.570 5.134 15.798 1.00 76.38 92 PHE A O 1
ATOM 703 N N . SER A 1 93 ? -19.272 2.908 16.028 1.00 77.75 93 SER A N 1
ATOM 704 C CA . SER A 1 93 ? -18.215 2.944 17.053 1.00 77.75 93 SER A CA 1
ATOM 705 C C . SER A 1 93 ? -16.822 3.165 16.449 1.00 77.75 93 SER A C 1
ATOM 707 O O . SER A 1 93 ? -16.616 2.907 15.266 1.00 77.75 93 SER A O 1
ATOM 709 N N . ILE A 1 94 ? -15.844 3.578 17.270 1.00 78.06 94 ILE A N 1
ATOM 710 C CA . ILE A 1 94 ? -14.421 3.639 16.869 1.00 78.06 94 ILE A CA 1
ATOM 711 C C . ILE A 1 94 ? -13.938 2.276 16.363 1.00 78.06 94 ILE A C 1
ATOM 713 O O . ILE A 1 94 ? -13.336 2.204 15.296 1.00 78.06 94 ILE A O 1
ATOM 717 N N . SER A 1 95 ? -14.261 1.202 17.089 1.00 77.75 95 SER A N 1
ATOM 718 C CA . SER A 1 95 ? -13.845 -0.164 16.750 1.00 77.75 95 SER A CA 1
ATOM 719 C C . SER A 1 95 ? -14.286 -0.597 15.352 1.00 77.75 95 SER A C 1
ATOM 721 O O . SER A 1 95 ? -13.523 -1.228 14.631 1.00 77.75 95 SER A O 1
ATOM 723 N N . PHE A 1 96 ? -15.481 -0.187 14.918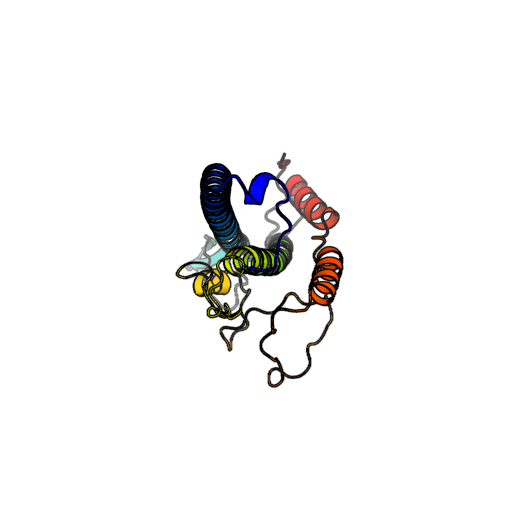 1.00 84.00 96 PHE A N 1
ATOM 724 C CA . PHE A 1 96 ? -15.949 -0.456 13.561 1.00 84.00 96 PHE A CA 1
ATOM 725 C C . PHE A 1 96 ? -15.047 0.204 12.509 1.00 84.00 96 PHE A C 1
ATOM 727 O O . PHE A 1 96 ? -14.693 -0.426 11.516 1.00 84.00 96 PHE A O 1
ATOM 734 N N . PHE A 1 97 ? -14.631 1.455 12.721 1.00 83.81 97 PHE A N 1
ATOM 735 C CA . PHE A 1 97 ? -13.702 2.124 11.807 1.00 83.81 97 PHE A CA 1
ATOM 736 C C . PHE A 1 97 ? -12.298 1.527 11.866 1.00 83.81 97 PHE A C 1
ATOM 738 O O . PHE A 1 97 ? -11.640 1.461 10.829 1.00 83.81 97 PHE A O 1
ATOM 745 N N . GLU A 1 98 ? -11.841 1.075 13.036 1.00 83.75 98 GLU A N 1
ATOM 746 C CA . GLU A 1 98 ? -10.568 0.356 13.165 1.00 83.75 98 GLU A CA 1
ATOM 747 C C . GLU A 1 98 ? -10.580 -0.939 12.356 1.00 83.75 98 GLU A C 1
ATOM 749 O O . GLU A 1 98 ? -9.608 -1.226 11.659 1.00 83.75 98 GLU A O 1
ATOM 754 N N . ASP A 1 99 ? -11.688 -1.682 12.376 1.00 87.00 99 ASP A N 1
ATOM 755 C CA . ASP A 1 99 ? -11.840 -2.896 11.577 1.00 87.00 99 ASP A CA 1
ATOM 756 C C . ASP A 1 99 ? -11.758 -2.591 10.074 1.00 87.00 99 ASP A C 1
ATOM 758 O O . ASP A 1 99 ? -11.019 -3.264 9.348 1.00 87.00 99 ASP A O 1
ATOM 762 N N . LEU A 1 100 ? -12.439 -1.537 9.604 1.00 90.25 100 LEU A N 1
ATOM 763 C CA . LEU A 1 100 ? -12.358 -1.100 8.203 1.00 90.25 100 LEU A CA 1
ATOM 764 C C . LEU A 1 100 ? -10.946 -0.616 7.828 1.00 90.25 100 LEU A C 1
ATOM 766 O O . LEU A 1 100 ? -10.438 -0.937 6.753 1.00 90.25 100 LEU A O 1
ATOM 770 N N . ALA A 1 101 ? -10.282 0.138 8.707 1.00 89.25 101 ALA A N 1
ATOM 771 C CA . ALA A 1 101 ? -8.912 0.597 8.487 1.00 89.25 101 ALA A CA 1
ATOM 772 C C . ALA A 1 101 ? -7.923 -0.581 8.461 1.00 89.25 101 ALA A C 1
ATOM 774 O O . ALA A 1 101 ? -7.048 -0.641 7.597 1.00 89.25 101 ALA A O 1
ATOM 775 N N . GLY A 1 102 ? -8.095 -1.557 9.353 1.00 88.38 102 GLY A N 1
ATOM 776 C CA . GLY A 1 102 ? -7.318 -2.792 9.383 1.00 88.38 102 GLY A CA 1
ATOM 777 C C . GLY A 1 102 ? -7.545 -3.657 8.142 1.00 88.38 102 GLY A C 1
ATOM 778 O O . GLY A 1 102 ? -6.612 -4.299 7.652 1.00 88.38 102 GLY A O 1
ATOM 779 N N . GLU A 1 103 ? -8.759 -3.655 7.593 1.00 89.50 103 GLU A N 1
ATOM 780 C CA . GLU A 1 103 ? -9.070 -4.283 6.311 1.00 89.50 103 GLU A CA 1
ATOM 781 C C . GLU A 1 103 ? -8.290 -3.626 5.159 1.00 89.50 103 GLU A C 1
ATOM 783 O O . GLU A 1 103 ? -7.614 -4.331 4.404 1.00 89.50 103 GLU A O 1
ATOM 788 N N . LEU A 1 104 ? -8.279 -2.288 5.082 1.00 89.38 104 LEU A N 1
ATOM 789 C CA . LEU A 1 104 ? -7.476 -1.549 4.100 1.00 89.38 104 LEU A CA 1
ATOM 790 C C . LEU A 1 104 ? -5.980 -1.846 4.246 1.00 89.38 104 LEU A C 1
ATOM 792 O O . LEU A 1 104 ? -5.318 -2.143 3.252 1.00 89.38 104 LEU A O 1
ATOM 796 N N . VAL A 1 105 ? -5.448 -1.826 5.473 1.00 88.31 105 VAL A N 1
ATOM 797 C CA . VAL A 1 105 ? -4.047 -2.184 5.747 1.00 88.31 105 VAL A CA 1
ATOM 798 C C . VAL A 1 105 ? -3.735 -3.571 5.192 1.00 88.31 105 VAL A C 1
ATOM 800 O O . VAL A 1 105 ? -2.765 -3.725 4.457 1.00 88.31 105 VAL A O 1
ATOM 803 N N . LYS A 1 106 ? -4.573 -4.580 5.461 1.00 84.94 106 LYS A N 1
ATOM 804 C CA . LYS A 1 106 ? -4.374 -5.942 4.935 1.00 84.94 106 LYS A CA 1
ATOM 805 C C . LYS A 1 106 ? -4.365 -5.971 3.405 1.00 84.94 106 LYS A C 1
ATOM 807 O O . LYS A 1 106 ? -3.518 -6.653 2.826 1.00 84.94 106 LYS A O 1
ATOM 812 N N . MET A 1 107 ? -5.274 -5.248 2.751 1.00 85.81 107 MET A N 1
ATOM 813 C CA . MET A 1 107 ? -5.343 -5.177 1.287 1.00 85.81 107 MET A CA 1
ATOM 814 C C . MET A 1 107 ? -4.083 -4.543 0.685 1.00 85.81 107 MET A C 1
ATOM 816 O O . MET A 1 107 ? -3.427 -5.164 -0.154 1.00 85.81 107 MET A O 1
ATOM 820 N N . PHE A 1 108 ? -3.696 -3.353 1.152 1.00 86.62 108 PHE A N 1
ATOM 821 C CA . PHE A 1 108 ? -2.519 -2.640 0.644 1.00 86.62 108 PHE A CA 1
ATOM 822 C C . PHE A 1 108 ? -1.211 -3.362 0.966 1.00 86.62 108 PHE A C 1
ATOM 824 O O . PHE A 1 108 ? -0.301 -3.391 0.140 1.00 86.62 108 PHE A O 1
ATOM 831 N N . THR A 1 109 ? -1.124 -4.014 2.122 1.00 84.25 109 THR A N 1
ATOM 832 C CA . THR A 1 109 ? 0.024 -4.840 2.501 1.00 84.25 109 THR A CA 1
ATOM 833 C C . THR A 1 109 ? 0.215 -6.031 1.552 1.00 84.25 109 THR A C 1
ATOM 835 O O . THR A 1 109 ? 1.337 -6.337 1.136 1.00 84.25 109 THR A O 1
ATOM 838 N N . ARG A 1 110 ? -0.873 -6.695 1.151 1.00 77.88 110 ARG A N 1
ATOM 839 C CA . ARG A 1 110 ? -0.815 -7.795 0.176 1.00 77.88 110 ARG A CA 1
ATOM 840 C C . ARG A 1 110 ? -0.424 -7.307 -1.217 1.00 77.88 110 ARG A C 1
ATOM 842 O O . ARG A 1 110 ? 0.425 -7.919 -1.863 1.00 77.88 110 ARG A O 1
ATOM 849 N N . GLU A 1 111 ? -0.988 -6.185 -1.654 1.00 83.75 111 GLU A N 1
ATOM 850 C CA . GLU A 1 111 ? -0.624 -5.550 -2.923 1.00 83.75 111 GLU A CA 1
ATOM 851 C C . GLU A 1 111 ? 0.859 -5.141 -2.943 1.00 83.75 111 GLU A C 1
ATOM 853 O O . GLU A 1 111 ? 1.563 -5.374 -3.929 1.00 83.75 111 GLU A O 1
ATOM 858 N N . LEU A 1 112 ? 1.366 -4.591 -1.834 1.00 85.88 112 LEU A N 1
ATOM 859 C CA . LEU A 1 112 ? 2.770 -4.221 -1.676 1.00 85.88 112 LEU A CA 1
ATOM 860 C C . LEU A 1 112 ? 3.702 -5.437 -1.792 1.00 85.88 112 LEU A C 1
ATOM 862 O O . LEU A 1 112 ? 4.758 -5.318 -2.411 1.00 85.88 112 LEU A O 1
ATOM 866 N N . SER A 1 113 ? 3.299 -6.608 -1.284 1.00 80.12 113 SER A N 1
ATOM 867 C CA . SER A 1 113 ? 4.062 -7.859 -1.440 1.00 80.12 113 SER A CA 1
ATOM 868 C C . SER A 1 113 ? 4.263 -8.234 -2.913 1.00 80.12 113 SER A C 1
ATOM 870 O O . SER A 1 113 ? 5.389 -8.476 -3.354 1.00 80.12 113 SER A O 1
ATOM 872 N N . LEU A 1 114 ? 3.193 -8.195 -3.715 1.00 78.06 114 LEU A N 1
ATOM 873 C CA . LEU A 1 114 ? 3.288 -8.447 -5.156 1.00 78.06 114 LEU A CA 1
ATOM 874 C C . LEU A 1 114 ? 4.118 -7.384 -5.868 1.00 78.06 114 LEU A C 1
ATOM 876 O O . LEU A 1 114 ? 4.950 -7.706 -6.715 1.00 78.06 114 LEU A O 1
ATOM 880 N N . LYS A 1 115 ? 3.904 -6.109 -5.540 1.00 85.56 115 LYS A N 1
ATOM 881 C CA . LYS A 1 115 ? 4.665 -5.013 -6.147 1.00 85.56 115 LYS A CA 1
ATOM 882 C C . LYS A 1 115 ? 6.155 -5.139 -5.842 1.00 85.56 115 LYS A C 1
ATOM 884 O O . LYS A 1 115 ? 6.956 -4.923 -6.746 1.00 85.56 115 LYS A O 1
ATOM 889 N N . ARG A 1 116 ? 6.536 -5.544 -4.625 1.00 84.50 116 ARG A N 1
ATOM 890 C CA . ARG A 1 116 ? 7.932 -5.850 -4.279 1.00 84.50 116 ARG A CA 1
ATOM 891 C C . ARG A 1 116 ? 8.495 -6.943 -5.179 1.00 84.50 116 ARG A C 1
ATOM 893 O O . ARG A 1 116 ? 9.587 -6.782 -5.718 1.00 84.50 116 ARG A O 1
ATOM 900 N N . PHE A 1 117 ? 7.743 -8.025 -5.367 1.00 77.62 117 PHE A N 1
ATOM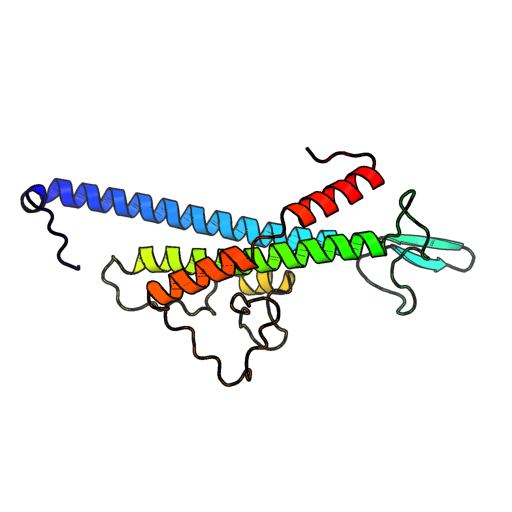 901 C CA . PHE A 1 117 ? 8.159 -9.112 -6.245 1.00 77.62 117 PHE A CA 1
ATOM 902 C C . PHE A 1 117 ? 8.383 -8.645 -7.688 1.00 77.62 117 PHE A C 1
ATOM 904 O O . PHE A 1 117 ? 9.432 -8.913 -8.268 1.00 77.62 117 PHE A O 1
ATOM 911 N N . LEU A 1 118 ? 7.439 -7.882 -8.242 1.00 79.75 118 LEU A N 1
ATOM 912 C CA . LEU A 1 118 ? 7.565 -7.303 -9.579 1.00 79.75 118 LEU A CA 1
ATOM 913 C C . LEU A 1 118 ? 8.779 -6.378 -9.695 1.00 79.75 118 LEU A C 1
ATOM 915 O O . LEU A 1 118 ? 9.478 -6.398 -10.704 1.00 79.75 118 LEU A O 1
ATOM 919 N N . VAL A 1 119 ? 9.052 -5.571 -8.668 1.00 85.50 119 VAL A N 1
ATOM 920 C CA . VAL A 1 119 ? 10.231 -4.696 -8.634 1.00 85.50 119 VAL A CA 1
ATOM 921 C C . VAL A 1 119 ? 11.514 -5.524 -8.641 1.00 85.50 119 VAL A C 1
ATOM 923 O O . VAL A 1 119 ? 12.412 -5.214 -9.420 1.00 85.50 119 VAL A O 1
ATOM 926 N N . MET A 1 120 ? 11.592 -6.585 -7.833 1.00 79.25 120 MET A N 1
ATOM 927 C CA . MET A 1 120 ? 12.732 -7.507 -7.833 1.00 79.25 120 MET A CA 1
ATOM 928 C C . MET A 1 120 ? 12.960 -8.132 -9.211 1.00 79.25 120 MET A C 1
ATOM 930 O O . MET A 1 120 ? 14.074 -8.065 -9.727 1.00 79.25 120 MET A O 1
ATOM 934 N N . ASP A 1 121 ? 11.914 -8.680 -9.830 1.00 75.25 121 ASP A N 1
ATOM 935 C CA . ASP A 1 121 ? 12.012 -9.338 -11.137 1.00 75.25 121 ASP A CA 1
ATOM 936 C C . ASP A 1 121 ? 12.408 -8.363 -12.261 1.00 75.25 121 ASP A C 1
ATOM 938 O O . ASP A 1 121 ? 13.293 -8.649 -13.075 1.00 75.25 121 ASP A O 1
ATOM 942 N N . LEU A 1 122 ? 11.832 -7.156 -12.267 1.00 79.00 122 LEU A N 1
ATOM 943 C CA . LEU A 1 122 ? 12.176 -6.114 -13.236 1.00 79.00 122 LEU A CA 1
ATOM 944 C C . LEU A 1 122 ? 13.622 -5.635 -13.063 1.00 79.00 122 LEU A C 1
ATOM 946 O O . LEU A 1 122 ? 14.331 -5.458 -14.055 1.00 79.00 122 LEU A O 1
ATOM 950 N N . LEU A 1 123 ? 14.089 -5.453 -11.824 1.00 77.62 123 LEU A N 1
ATOM 951 C CA . LEU A 1 123 ? 15.481 -5.093 -11.554 1.00 77.62 123 LEU A CA 1
ATOM 952 C C . LEU A 1 123 ? 16.438 -6.233 -11.945 1.00 77.62 123 LEU A C 1
ATOM 954 O O . LEU A 1 123 ? 17.472 -5.973 -12.567 1.00 77.62 123 LEU A O 1
ATOM 958 N N . PHE A 1 124 ? 16.072 -7.490 -11.685 1.00 70.69 124 PHE A N 1
ATOM 959 C CA . PHE A 1 124 ? 16.854 -8.664 -12.078 1.00 70.69 124 PHE A CA 1
ATOM 960 C C . PHE A 1 124 ? 16.987 -8.783 -13.600 1.00 70.69 124 PHE A C 1
ATOM 962 O O . PHE A 1 124 ? 18.099 -8.869 -14.130 1.00 70.69 124 PHE A O 1
ATOM 969 N N . SER A 1 125 ? 15.865 -8.677 -14.315 1.00 64.31 125 SER A N 1
ATOM 970 C CA . SER A 1 125 ? 15.815 -8.688 -15.779 1.00 64.31 125 SER A CA 1
ATOM 971 C C . SER A 1 125 ? 16.686 -7.588 -16.394 1.00 64.31 125 SER A C 1
ATOM 973 O O . SER A 1 125 ? 17.310 -7.788 -17.436 1.00 64.31 125 SER A O 1
ATOM 975 N N . THR A 1 126 ? 16.798 -6.429 -15.734 1.00 59.88 126 THR A N 1
ATOM 976 C CA . THR A 1 126 ? 17.678 -5.345 -16.200 1.00 59.88 126 THR A CA 1
ATOM 977 C C . THR A 1 126 ? 19.174 -5.604 -15.981 1.00 59.88 126 THR A C 1
ATOM 979 O O . THR A 1 126 ? 19.983 -5.055 -16.734 1.00 59.88 126 THR A O 1
ATOM 982 N N . SER A 1 127 ? 19.542 -6.441 -15.004 1.00 58.09 127 SER A N 1
ATOM 983 C CA . SER A 1 127 ? 20.930 -6.753 -14.621 1.00 58.09 127 SER A CA 1
ATOM 984 C C . SER A 1 127 ? 21.559 -7.870 -15.474 1.00 58.09 127 SER A C 1
ATOM 986 O O . SER A 1 127 ? 22.721 -7.782 -15.871 1.00 58.09 127 SER A O 1
ATOM 988 N N . MET A 1 128 ? 20.780 -8.896 -15.838 1.00 50.19 128 MET A N 1
ATOM 989 C CA . MET A 1 128 ? 21.279 -10.109 -16.517 1.00 50.19 128 MET A CA 1
ATOM 990 C C . MET A 1 128 ? 21.788 -9.902 -17.956 1.00 50.19 128 MET A C 1
ATOM 992 O O . MET A 1 128 ? 22.535 -10.731 -18.478 1.00 50.19 128 MET A O 1
ATOM 996 N N . GLU A 1 129 ? 21.433 -8.802 -18.623 1.00 50.72 129 GLU A N 1
ATOM 997 C CA . GLU A 1 129 ? 21.910 -8.524 -19.988 1.00 50.72 129 GLU A CA 1
ATOM 998 C C . GLU A 1 129 ? 23.382 -8.077 -20.063 1.00 50.72 129 GLU A C 1
ATOM 1000 O O . GLU A 1 129 ? 23.968 -8.120 -21.147 1.00 50.72 129 GLU A O 1
ATOM 1005 N N . ASP A 1 130 ? 24.002 -7.704 -18.937 1.00 48.44 130 ASP A N 1
ATOM 1006 C CA . ASP A 1 130 ? 25.360 -7.135 -18.900 1.00 48.44 130 ASP A CA 1
ATOM 1007 C C . ASP A 1 130 ? 26.477 -8.195 -18.759 1.00 48.44 130 ASP A C 1
ATOM 1009 O O . ASP A 1 130 ? 27.635 -7.888 -18.479 1.00 48.44 130 ASP A O 1
ATOM 1013 N N . GLY A 1 131 ? 26.149 -9.481 -18.949 1.00 44.12 131 GLY A N 1
ATOM 1014 C CA . GLY A 1 131 ? 27.122 -10.583 -18.973 1.00 44.12 131 GLY A CA 1
ATOM 1015 C C . GLY A 1 131 ? 27.770 -10.916 -17.624 1.00 44.12 131 GLY A C 1
ATOM 1016 O O . GLY A 1 131 ? 28.622 -11.803 -17.567 1.00 44.12 131 GLY A O 1
ATOM 1017 N N . ARG A 1 132 ? 27.360 -10.255 -16.537 1.00 41.53 132 ARG A N 1
ATOM 1018 C CA . ARG A 1 132 ? 27.745 -10.611 -15.170 1.00 41.53 132 ARG A CA 1
ATOM 1019 C C . ARG A 1 132 ? 26.840 -11.734 -14.670 1.00 41.53 132 ARG A C 1
ATOM 1021 O O . ARG A 1 132 ? 25.780 -11.493 -14.102 1.00 41.53 132 ARG A O 1
ATOM 1028 N N . GLN A 1 133 ? 27.264 -12.976 -14.890 1.00 45.78 133 GLN A N 1
ATOM 1029 C CA . GLN A 1 133 ? 26.879 -14.053 -13.984 1.00 45.78 133 GLN A CA 1
ATOM 1030 C C . GLN A 1 133 ? 27.556 -13.759 -12.648 1.00 45.78 133 GLN A C 1
ATOM 1032 O O . GLN A 1 133 ? 28.767 -13.897 -12.563 1.00 45.78 133 GLN A O 1
ATOM 1037 N N . GLU A 1 134 ? 26.790 -13.257 -11.681 1.00 39.03 134 GLU A N 1
ATOM 1038 C CA . GLU A 1 134 ? 26.940 -13.444 -10.227 1.00 39.03 134 GLU A CA 1
ATOM 1039 C C . GLU A 1 134 ? 26.252 -12.286 -9.504 1.00 39.03 134 GLU A C 1
ATOM 1041 O O . GLU A 1 134 ? 26.706 -11.144 -9.489 1.00 39.03 134 GLU A O 1
ATOM 1046 N N . GLY A 1 135 ? 25.095 -12.608 -8.942 1.00 43.38 135 GLY A N 1
ATOM 1047 C CA . GLY A 1 135 ? 24.208 -11.681 -8.261 1.00 43.38 135 GLY A CA 1
ATOM 1048 C C . GLY A 1 135 ? 22.796 -12.237 -8.292 1.00 43.38 135 GLY A C 1
ATOM 1049 O O . GLY A 1 135 ? 21.884 -11.581 -8.786 1.00 43.38 135 GLY A O 1
ATOM 1050 N N . ILE A 1 136 ? 22.633 -13.492 -7.858 1.00 48.19 136 ILE A N 1
ATOM 1051 C CA . ILE A 1 136 ? 21.311 -14.025 -7.533 1.00 48.19 136 ILE A CA 1
ATOM 1052 C C . ILE A 1 136 ? 20.846 -13.166 -6.360 1.00 48.19 136 ILE A C 1
ATOM 1054 O O . ILE A 1 136 ? 21.303 -13.385 -5.242 1.00 48.19 136 ILE A O 1
ATOM 1058 N N . PHE A 1 137 ? 20.032 -12.143 -6.633 1.00 50.47 137 PHE A N 1
ATOM 1059 C CA . PHE A 1 137 ? 19.375 -11.391 -5.573 1.00 50.47 137 PHE A CA 1
ATOM 1060 C C . PHE A 1 137 ? 18.532 -12.403 -4.809 1.00 50.47 137 PHE A C 1
ATOM 1062 O O . PHE A 1 137 ? 17.616 -13.018 -5.365 1.00 50.47 137 PHE A O 1
ATOM 1069 N N . SER A 1 138 ? 18.912 -12.654 -3.564 1.00 58.62 138 SER A N 1
ATOM 1070 C CA . SER A 1 138 ? 18.122 -13.496 -2.695 1.00 58.62 138 SER A CA 1
ATOM 1071 C C . SER A 1 138 ? 16.846 -12.723 -2.368 1.00 58.62 138 SER A C 1
ATOM 1073 O O . SER A 1 138 ? 16.857 -11.503 -2.221 1.00 58.62 138 SER A O 1
ATOM 1075 N N . TRP A 1 139 ? 15.710 -13.409 -2.253 1.00 62.78 139 TRP A N 1
ATOM 1076 C CA . TRP A 1 139 ? 14.461 -12.773 -1.809 1.00 62.78 139 TRP A CA 1
ATOM 1077 C C . TRP A 1 139 ? 14.601 -12.049 -0.460 1.00 62.78 139 TRP A C 1
ATOM 1079 O O . TRP A 1 139 ? 13.807 -11.154 -0.152 1.00 62.78 139 TRP A O 1
ATOM 1089 N N . SER A 1 140 ? 15.623 -12.443 0.301 1.00 60.00 140 SER A N 1
ATOM 1090 C CA . SER A 1 140 ? 16.050 -11.909 1.588 1.00 60.00 140 SER A CA 1
ATOM 1091 C C . SER A 1 140 ? 16.967 -10.684 1.480 1.00 60.00 140 SER A C 1
ATOM 1093 O O . SER A 1 140 ? 17.432 -10.199 2.508 1.00 60.00 140 SER A O 1
ATOM 1095 N N . ASP A 1 141 ? 17.239 -10.183 0.274 1.00 71.12 141 ASP A N 1
ATOM 1096 C CA . ASP A 1 141 ? 18.048 -8.983 0.071 1.00 71.12 141 ASP A CA 1
ATOM 1097 C C . ASP A 1 141 ? 17.173 -7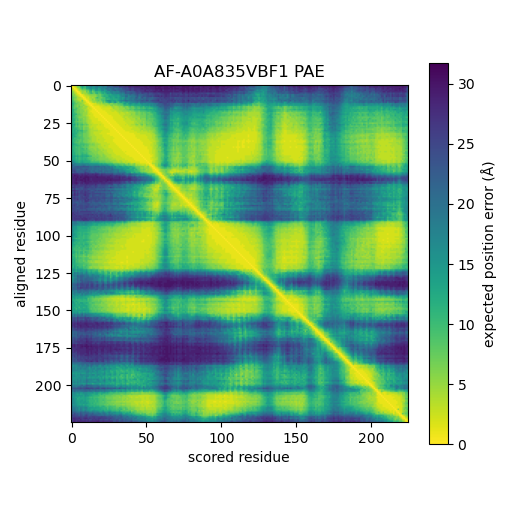.726 0.130 1.00 71.12 141 ASP A C 1
ATOM 1099 O O . ASP A 1 141 ? 16.064 -7.684 -0.416 1.00 71.12 141 ASP A O 1
ATOM 1103 N N . ASP A 1 142 ? 17.702 -6.696 0.790 1.00 78.50 142 ASP A N 1
ATOM 1104 C CA . ASP A 1 142 ? 17.128 -5.352 0.835 1.00 78.50 142 ASP A CA 1
ATOM 1105 C C . ASP A 1 142 ? 17.156 -4.736 -0.579 1.00 78.50 142 ASP A C 1
ATOM 1107 O O . ASP A 1 142 ? 18.223 -4.554 -1.171 1.00 78.50 142 ASP A O 1
ATOM 1111 N N . LEU A 1 143 ? 15.998 -4.329 -1.104 1.00 84.19 143 LEU A N 1
ATOM 1112 C CA . LEU A 1 143 ? 15.914 -3.507 -2.320 1.00 84.19 143 LEU A CA 1
ATOM 1113 C C . LEU A 1 143 ? 16.480 -2.100 -2.093 1.00 84.19 143 LEU A C 1
ATOM 1115 O O . LEU A 1 143 ? 16.989 -1.458 -3.013 1.00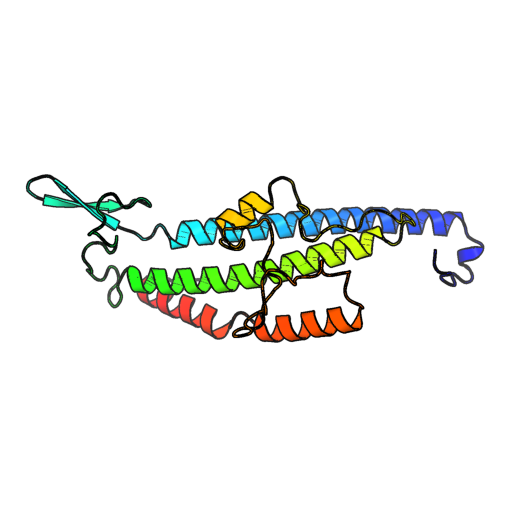 84.19 143 LEU A O 1
ATOM 1119 N N . TYR A 1 144 ? 16.379 -1.609 -0.860 1.00 87.25 144 TYR A N 1
ATOM 1120 C CA . TYR A 1 144 ? 17.001 -0.380 -0.396 1.00 87.25 144 TYR A CA 1
ATOM 1121 C C . TYR A 1 144 ? 17.384 -0.530 1.077 1.00 87.25 144 TYR A C 1
ATOM 1123 O O . TYR A 1 144 ? 16.787 -1.311 1.810 1.00 87.25 144 TYR A O 1
ATOM 1131 N N . THR A 1 145 ? 18.365 0.250 1.529 1.00 87.81 145 THR A N 1
ATOM 1132 C CA . THR A 1 145 ? 18.860 0.178 2.909 1.00 87.81 145 THR A CA 1
ATOM 1133 C C . THR A 1 145 ? 17.736 0.353 3.932 1.00 87.81 145 THR A C 1
ATOM 1135 O O . THR A 1 145 ? 17.134 1.427 3.996 1.00 87.81 145 THR A O 1
ATOM 1138 N N . GLY A 1 146 ? 17.511 -0.676 4.755 1.00 87.06 146 GLY A N 1
ATOM 1139 C CA . GLY A 1 146 ? 16.523 -0.653 5.836 1.00 87.06 146 GLY A CA 1
ATOM 1140 C C . GLY A 1 146 ? 15.127 -1.141 5.443 1.00 87.06 146 GLY A C 1
ATOM 1141 O O . GLY A 1 146 ? 14.225 -1.065 6.275 1.00 87.06 146 GLY A O 1
ATOM 1142 N N . GLU A 1 147 ? 14.946 -1.666 4.228 1.00 88.38 147 GLU A N 1
ATOM 1143 C CA . GLU A 1 147 ? 13.657 -2.161 3.737 1.00 88.38 147 GLU A CA 1
ATOM 1144 C C . GLU A 1 147 ? 13.027 -3.187 4.690 1.00 88.38 147 GLU A C 1
ATOM 1146 O O . GLU A 1 147 ? 11.858 -3.047 5.040 1.00 88.38 147 GLU A O 1
ATOM 1151 N N . PHE A 1 148 ? 13.759 -4.196 5.172 1.00 83.25 148 PHE A N 1
ATOM 1152 C CA . PHE A 1 148 ? 13.149 -5.191 6.070 1.00 83.25 148 PHE A CA 1
ATOM 1153 C C . PHE A 1 148 ? 12.617 -4.605 7.385 1.00 83.25 148 PHE A C 1
ATOM 1155 O O . PHE A 1 148 ? 11.632 -5.111 7.923 1.00 83.25 148 PHE A O 1
ATOM 1162 N N . ASN A 1 149 ? 13.227 -3.543 7.913 1.00 84.44 149 ASN A N 1
ATOM 1163 C CA . ASN A 1 149 ? 12.707 -2.877 9.110 1.00 84.44 149 ASN A CA 1
ATOM 1164 C C . ASN A 1 149 ? 11.403 -2.138 8.798 1.00 84.44 149 ASN A C 1
ATOM 1166 O O . ASN A 1 149 ? 10.444 -2.223 9.566 1.00 84.44 149 ASN A O 1
ATOM 1170 N N . ASP A 1 150 ? 11.355 -1.4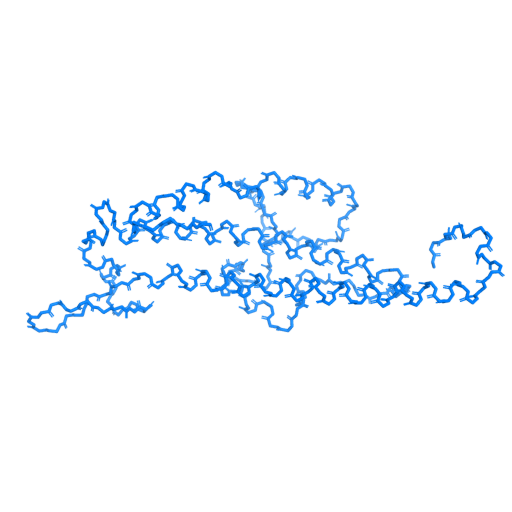82 7.641 1.00 87.19 150 ASP A N 1
ATOM 1171 C CA . ASP A 1 150 ? 10.165 -0.810 7.133 1.00 87.19 150 ASP A CA 1
ATOM 1172 C C . ASP A 1 150 ? 9.018 -1.818 6.924 1.00 87.19 150 ASP A C 1
ATOM 1174 O O . ASP A 1 150 ? 7.927 -1.645 7.466 1.00 87.19 150 ASP A O 1
ATOM 1178 N N . LEU A 1 151 ? 9.282 -2.941 6.250 1.00 83.19 151 LEU A N 1
ATOM 1179 C CA . LEU A 1 151 ? 8.305 -4.016 6.023 1.00 83.19 151 LEU A CA 1
ATOM 1180 C C . LEU A 1 151 ? 7.890 -4.729 7.321 1.00 83.19 151 LEU A C 1
ATOM 1182 O O . LEU A 1 151 ? 6.779 -5.248 7.431 1.00 83.19 151 LEU A O 1
ATOM 1186 N N . ARG A 1 152 ? 8.746 -4.750 8.349 1.00 80.56 152 ARG A N 1
ATOM 1187 C CA . ARG A 1 152 ? 8.354 -5.264 9.670 1.00 80.56 152 ARG A CA 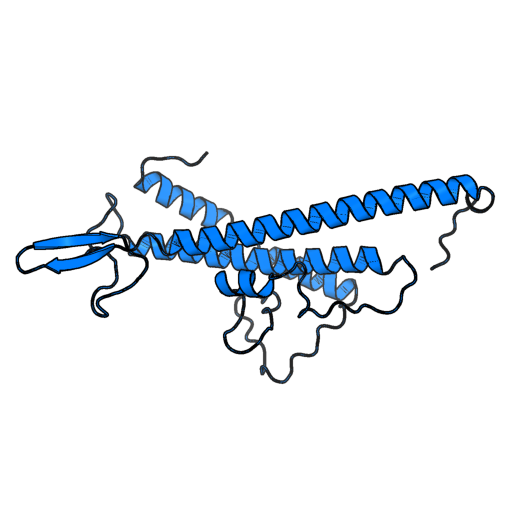1
ATOM 1188 C C . ARG A 1 152 ? 7.280 -4.382 10.287 1.00 80.56 152 ARG A C 1
ATOM 1190 O O . ARG A 1 152 ? 6.318 -4.899 10.848 1.00 80.56 152 ARG A O 1
ATOM 1197 N N . SER A 1 153 ? 7.430 -3.066 10.158 1.00 78.12 153 SER A N 1
ATOM 1198 C CA . SER A 1 153 ? 6.471 -2.111 10.712 1.00 78.12 153 SER A CA 1
ATOM 1199 C C . SER A 1 153 ? 5.102 -2.140 10.021 1.00 78.12 153 SER A C 1
ATOM 1201 O O . SER A 1 153 ? 4.127 -1.696 10.617 1.00 78.12 153 SER A O 1
ATOM 1203 N N . THR A 1 154 ? 4.993 -2.729 8.823 1.00 73.81 154 THR A N 1
ATOM 1204 C CA . THR A 1 154 ? 3.710 -2.937 8.126 1.00 73.81 154 THR A CA 1
ATOM 1205 C C . THR A 1 154 ? 3.026 -4.270 8.447 1.00 73.81 154 THR A C 1
ATOM 1207 O O . THR A 1 154 ? 1.935 -4.540 7.944 1.00 73.81 154 THR A O 1
ATOM 1210 N N . GLY A 1 155 ? 3.650 -5.131 9.261 1.00 68.38 155 GLY A N 1
ATOM 1211 C CA . GLY A 1 155 ? 3.149 -6.481 9.541 1.00 68.38 155 GLY A CA 1
ATOM 1212 C C . GLY A 1 155 ? 3.349 -7.478 8.390 1.00 68.38 155 GLY A C 1
ATOM 1213 O O . GLY A 1 155 ? 2.743 -8.547 8.403 1.00 68.38 155 GLY A O 1
ATOM 1214 N N . MET A 1 156 ? 4.192 -7.160 7.396 1.00 63.91 156 MET A N 1
ATOM 1215 C CA . MET A 1 156 ? 4.485 -8.045 6.251 1.00 63.91 156 MET A CA 1
ATOM 1216 C C . MET A 1 156 ? 5.386 -9.236 6.580 1.00 63.91 156 MET A C 1
ATOM 1218 O O . MET A 1 156 ? 5.422 -10.213 5.827 1.00 63.91 156 MET A O 1
ATOM 1222 N N . LEU A 1 157 ? 6.138 -9.151 7.676 1.00 60.50 157 LEU A N 1
ATOM 1223 C CA . LEU A 1 157 ? 7.095 -10.169 8.097 1.00 60.50 157 LEU A CA 1
ATOM 1224 C C . LEU A 1 157 ? 6.508 -11.011 9.232 1.00 60.50 157 LEU A C 1
ATOM 1226 O O . LEU A 1 157 ? 6.065 -10.473 10.246 1.00 60.50 157 LEU A O 1
ATOM 1230 N N . VAL A 1 158 ? 6.533 -12.337 9.072 1.00 54.91 158 VAL A N 1
ATOM 1231 C CA . VAL A 1 158 ? 6.150 -13.274 10.138 1.00 54.91 158 VAL A CA 1
ATOM 1232 C C . VAL A 1 158 ? 7.231 -13.269 11.221 1.00 54.91 158 VAL A C 1
ATOM 1234 O O . VAL A 1 158 ? 8.423 -13.216 10.928 1.00 54.91 158 VAL A O 1
ATOM 1237 N N . HIS A 1 159 ? 6.795 -13.331 12.478 1.00 47.38 159 HIS A N 1
ATOM 1238 C CA . HIS A 1 159 ? 7.538 -12.975 13.691 1.00 47.38 159 HIS A CA 1
ATOM 1239 C C . HIS A 1 159 ? 8.817 -13.793 14.000 1.00 47.38 159 HIS A C 1
ATOM 1241 O O . HIS A 1 159 ? 9.447 -13.535 15.023 1.00 47.38 159 HIS A O 1
ATOM 1247 N N . ASP A 1 160 ? 9.229 -14.736 13.146 1.00 44.12 160 ASP A N 1
ATOM 1248 C CA . ASP A 1 160 ? 10.323 -15.677 13.444 1.00 44.12 160 ASP A CA 1
ATOM 1249 C C . ASP A 1 160 ? 11.334 -15.884 12.298 1.00 44.12 160 ASP A C 1
ATOM 1251 O O . ASP A 1 160 ? 12.174 -16.781 12.325 1.00 44.12 160 ASP A O 1
ATOM 1255 N N . GLY A 1 161 ? 11.314 -15.030 11.272 1.00 44.00 161 GLY A N 1
ATOM 1256 C CA . GLY A 1 161 ? 12.368 -15.048 10.265 1.00 44.00 161 GLY A CA 1
ATOM 1257 C C . GLY A 1 161 ? 12.316 -13.856 9.325 1.00 44.00 161 GLY A C 1
ATOM 1258 O O . GLY A 1 161 ? 11.257 -13.290 9.072 1.00 44.00 161 GLY A O 1
ATOM 1259 N N . PHE A 1 162 ? 13.474 -13.471 8.792 1.00 43.75 162 PHE A N 1
ATOM 1260 C CA . PHE A 1 162 ? 13.631 -12.458 7.741 1.00 43.75 162 PHE A CA 1
ATOM 1261 C C . PHE A 1 162 ? 13.085 -12.957 6.390 1.00 43.75 162 PHE A C 1
ATOM 1263 O O . PHE A 1 162 ? 13.733 -12.843 5.355 1.00 43.75 162 PHE A O 1
ATOM 1270 N N . TYR A 1 163 ? 11.902 -13.565 6.405 1.00 46.84 163 TYR A N 1
ATOM 1271 C CA . TYR A 1 163 ? 11.264 -14.160 5.248 1.00 46.84 163 TYR A CA 1
ATOM 1272 C C . TYR A 1 163 ? 9.973 -13.408 4.991 1.00 46.84 163 TYR A C 1
ATOM 1274 O O . TYR A 1 163 ? 9.020 -13.467 5.772 1.00 46.84 163 TYR A O 1
ATOM 1282 N N . LEU A 1 164 ? 9.954 -12.686 3.877 1.00 50.53 164 LEU A N 1
ATOM 1283 C CA . LEU A 1 164 ? 8.711 -12.170 3.340 1.00 50.53 164 LEU A CA 1
ATOM 1284 C C . LEU A 1 164 ? 7.845 -13.352 2.949 1.00 50.53 164 LEU A C 1
ATOM 1286 O O . LEU A 1 164 ? 8.301 -14.279 2.278 1.00 50.53 164 LEU A O 1
ATOM 1290 N N . SER A 1 165 ? 6.592 -13.315 3.384 1.00 49.16 165 SER A N 1
ATOM 1291 C CA . SER A 1 165 ? 5.596 -14.245 2.881 1.00 49.16 165 SER A CA 1
ATOM 1292 C C . SER A 1 165 ? 5.525 -14.027 1.366 1.00 49.16 165 SER A C 1
ATOM 1294 O O . SER A 1 165 ? 5.161 -12.914 0.962 1.00 49.16 165 SER A O 1
ATOM 1296 N N . PRO A 1 166 ? 5.882 -15.016 0.517 1.00 50.44 166 PRO A N 1
ATOM 1297 C CA . PRO A 1 166 ? 5.570 -14.900 -0.900 1.00 50.44 166 PRO A CA 1
ATOM 1298 C C . PRO A 1 166 ? 4.067 -14.627 -1.012 1.00 50.44 166 PRO A C 1
ATOM 1300 O O . PRO A 1 166 ? 3.323 -15.067 -0.128 1.00 50.44 166 PRO A O 1
ATOM 1303 N N . PRO A 1 167 ? 3.598 -13.881 -2.023 1.00 50.69 167 PRO A N 1
ATOM 1304 C CA . PRO A 1 167 ? 2.179 -13.593 -2.126 1.00 50.69 167 PRO A CA 1
ATOM 1305 C C . PRO A 1 167 ? 1.401 -14.918 -2.098 1.00 50.69 167 PRO A C 1
ATOM 1307 O O . PRO A 1 167 ? 1.666 -15.846 -2.863 1.00 50.69 167 PRO A O 1
ATOM 1310 N N . GLN A 1 168 ? 0.524 -15.062 -1.109 1.00 49.19 168 GLN A N 1
ATOM 1311 C CA . GLN A 1 168 ? -0.250 -16.280 -0.899 1.00 49.19 168 GLN A CA 1
ATOM 1312 C C . GLN A 1 168 ? -1.642 -16.076 -1.480 1.00 49.19 168 GLN A C 1
ATOM 1314 O O . GLN A 1 168 ? -2.263 -15.034 -1.270 1.00 49.19 168 GLN A O 1
ATOM 1319 N N . ILE A 1 169 ? -2.116 -17.096 -2.190 1.00 47.75 169 ILE A N 1
ATOM 1320 C CA . ILE A 1 169 ? -3.522 -17.240 -2.562 1.00 47.75 169 ILE A CA 1
ATOM 1321 C C . ILE A 1 169 ? -4.321 -17.299 -1.252 1.00 47.75 169 ILE A C 1
ATOM 1323 O O . ILE A 1 169 ? -3.916 -18.007 -0.321 1.00 47.75 169 ILE A O 1
ATOM 1327 N N . MET A 1 170 ? -5.414 -16.535 -1.150 1.00 38.94 170 MET A N 1
ATOM 1328 C CA . MET A 1 170 ? -6.327 -16.607 0.000 1.00 38.94 170 MET A CA 1
ATOM 1329 C C . MET A 1 170 ? -6.703 -18.076 0.260 1.00 38.94 170 MET A C 1
ATOM 1331 O O . MET A 1 170 ? -6.991 -18.819 -0.672 1.00 38.94 170 MET A O 1
ATOM 1335 N N . ASP A 1 171 ? -6.637 -18.501 1.523 1.00 41.91 171 ASP A N 1
ATOM 1336 C CA . ASP A 1 171 ? -6.944 -19.864 1.990 1.00 41.91 171 ASP A CA 1
ATOM 1337 C C . ASP A 1 171 ? -5.949 -20.984 1.610 1.00 41.91 171 ASP A C 1
ATOM 1339 O O . ASP A 1 171 ? -6.167 -22.148 1.959 1.00 41.91 171 ASP A O 1
ATOM 1343 N N . TRP A 1 172 ? -4.804 -20.668 0.991 1.00 41.12 172 TRP A N 1
ATOM 1344 C CA . TRP A 1 172 ? -3.746 -21.658 0.752 1.00 41.12 172 TRP A CA 1
ATOM 1345 C C . TRP A 1 172 ? -2.832 -21.827 1.978 1.00 41.12 172 TRP A C 1
ATOM 1347 O O . TRP A 1 172 ? -1.880 -21.071 2.187 1.00 41.12 172 TRP A O 1
ATOM 1357 N N . GLN A 1 173 ? -3.090 -22.852 2.796 1.00 38.22 173 GLN A N 1
ATOM 1358 C CA . GLN A 1 173 ? -2.170 -23.268 3.861 1.00 38.22 173 GLN A CA 1
ATOM 1359 C C . GLN A 1 173 ? -0.874 -23.800 3.235 1.00 38.22 173 GLN A C 1
ATOM 1361 O O . GLN A 1 173 ? -0.855 -24.886 2.657 1.00 38.22 173 GLN A O 1
ATOM 1366 N N . SER A 1 174 ? 0.230 -23.051 3.338 1.00 40.34 174 SER A N 1
ATOM 1367 C CA . SER A 1 174 ? 1.525 -23.585 2.911 1.00 40.34 174 SER A CA 1
ATOM 1368 C C . SER A 1 174 ? 1.934 -24.716 3.851 1.00 40.34 174 SER A C 1
ATOM 1370 O O . SER A 1 174 ? 2.061 -24.508 5.057 1.00 40.34 174 SER A O 1
ATOM 1372 N N . SER A 1 175 ? 2.212 -25.886 3.289 1.00 35.00 175 SER A N 1
ATOM 1373 C CA . SER A 1 175 ? 2.888 -26.985 3.972 1.00 35.00 175 SER A CA 1
ATOM 1374 C C . SER A 1 175 ? 4.177 -26.498 4.653 1.00 35.00 175 SER A C 1
ATOM 1376 O O . SER A 1 175 ? 4.863 -25.633 4.113 1.00 35.00 175 SER A O 1
ATOM 1378 N N . ASP A 1 176 ? 4.435 -27.047 5.842 1.00 36.59 176 ASP A N 1
ATOM 1379 C CA . ASP A 1 176 ? 5.652 -27.043 6.671 1.00 36.59 176 ASP A CA 1
ATOM 1380 C C . ASP A 1 176 ? 6.713 -25.929 6.416 1.00 36.59 176 ASP A C 1
ATOM 1382 O O . ASP A 1 176 ? 7.357 -25.913 5.361 1.00 36.59 176 ASP A O 1
ATOM 1386 N N . PRO A 1 177 ? 6.985 -25.022 7.385 1.00 41.84 177 PRO A N 1
ATOM 1387 C CA . PRO A 1 177 ? 7.988 -23.953 7.249 1.00 41.84 177 PRO A CA 1
ATOM 1388 C C . PRO A 1 177 ? 9.418 -24.453 6.967 1.00 41.84 177 PRO A C 1
ATOM 1390 O O . PRO A 1 177 ? 10.264 -23.658 6.564 1.00 41.84 177 PRO A O 1
ATOM 1393 N N . SER A 1 178 ? 9.682 -25.752 7.139 1.00 37.00 178 SER A N 1
ATOM 1394 C CA . SER A 1 178 ? 10.976 -26.394 6.889 1.00 37.00 178 SER A CA 1
ATOM 1395 C C . SER A 1 178 ? 11.277 -26.724 5.415 1.00 37.00 178 SER A C 1
ATOM 1397 O O . SER A 1 178 ? 12.437 -26.959 5.087 1.00 37.00 178 SER A O 1
ATOM 1399 N N . ASN A 1 179 ? 10.281 -26.696 4.517 1.00 31.33 179 ASN A N 1
ATOM 1400 C CA . ASN A 1 179 ? 10.417 -27.124 3.110 1.00 31.33 179 ASN A CA 1
ATOM 1401 C C . ASN A 1 179 ? 10.345 -25.980 2.082 1.00 31.33 179 ASN A C 1
ATOM 1403 O O . ASN A 1 179 ? 10.096 -26.209 0.897 1.00 31.33 179 ASN A O 1
ATOM 1407 N N . ARG A 1 180 ? 10.544 -24.729 2.504 1.00 44.03 180 ARG A N 1
ATOM 1408 C CA . ARG A 1 180 ? 10.516 -23.582 1.589 1.00 44.03 180 ARG A CA 1
ATOM 1409 C C . ARG A 1 180 ? 11.856 -23.468 0.869 1.00 44.03 180 ARG A C 1
ATOM 1411 O O . ARG A 1 180 ? 12.783 -22.835 1.368 1.00 44.03 180 ARG A O 1
ATOM 1418 N N . GLU A 1 181 ? 11.958 -24.112 -0.292 1.00 37.34 181 GLU A N 1
ATOM 1419 C CA . GLU A 1 181 ? 13.081 -23.902 -1.205 1.00 37.34 181 GLU A CA 1
ATOM 1420 C C . GLU A 1 181 ? 13.237 -22.396 -1.491 1.00 37.34 181 GLU A C 1
ATOM 1422 O O . GLU A 1 181 ? 12.226 -21.695 -1.642 1.00 37.34 181 GLU A O 1
ATOM 1427 N N . PRO A 1 182 ? 14.475 -21.866 -1.564 1.00 39.31 182 PRO A N 1
ATOM 1428 C CA . PRO A 1 182 ? 14.689 -20.530 -2.099 1.00 39.31 182 PRO A CA 1
ATOM 1429 C C . PRO A 1 182 ? 14.031 -20.512 -3.472 1.00 39.31 182 PRO A C 1
ATOM 1431 O O . PRO A 1 182 ? 14.315 -21.392 -4.282 1.00 39.31 182 PRO A O 1
ATOM 1434 N N . LEU A 1 183 ? 13.108 -19.577 -3.707 1.00 43.75 183 LEU A N 1
ATOM 1435 C CA . LEU A 1 183 ? 12.377 -19.511 -4.966 1.00 43.75 183 LEU A CA 1
ATOM 1436 C C . LEU A 1 183 ? 13.393 -19.177 -6.070 1.00 43.75 183 LEU A C 1
ATOM 1438 O O . LEU A 1 183 ? 13.678 -18.010 -6.339 1.00 43.75 183 LEU A O 1
ATOM 1442 N N . ILE A 1 184 ? 14.002 -20.220 -6.642 1.00 43.47 184 ILE A N 1
ATOM 1443 C CA . ILE A 1 184 ? 14.848 -20.159 -7.827 1.00 43.47 184 ILE A CA 1
ATOM 1444 C C . ILE A 1 184 ? 14.001 -19.420 -8.851 1.00 43.47 184 ILE A C 1
ATOM 1446 O O . ILE A 1 184 ? 12.863 -19.834 -9.070 1.00 43.47 184 ILE A O 1
ATOM 1450 N N . SER A 1 185 ? 14.530 -18.315 -9.393 1.00 49.28 185 SER A N 1
ATOM 1451 C CA . SER A 1 185 ? 13.867 -17.435 -10.365 1.00 49.28 185 SER A CA 1
ATOM 1452 C C . SER A 1 185 ? 12.944 -18.264 -11.270 1.00 49.28 185 SER A C 1
ATOM 1454 O O . SER A 1 185 ? 13.464 -19.014 -12.108 1.00 49.28 185 SER A O 1
ATOM 1456 N N . PRO A 1 186 ? 11.617 -18.247 -11.032 1.00 51.88 186 PRO A N 1
ATOM 1457 C CA . PRO A 1 186 ? 10.715 -19.190 -11.676 1.00 51.88 186 PRO A CA 1
ATOM 1458 C C . PRO A 1 186 ? 10.819 -19.035 -13.193 1.00 51.88 186 PRO A C 1
ATOM 1460 O O . PRO A 1 186 ? 11.053 -17.930 -13.685 1.00 51.88 186 PRO A O 1
ATOM 1463 N N . SER A 1 187 ? 10.670 -20.127 -13.953 1.00 56.78 187 SER A N 1
ATOM 1464 C CA . SER A 1 187 ? 10.635 -20.013 -15.417 1.00 56.78 187 SER A CA 1
ATOM 1465 C C . SER A 1 187 ? 9.567 -18.995 -15.830 1.00 56.78 187 SER A C 1
ATOM 1467 O O . SER A 1 187 ? 8.576 -18.805 -15.125 1.00 56.78 187 SER A O 1
ATOM 1469 N N . HIS A 1 188 ? 9.750 -18.338 -16.976 1.00 59.62 188 HIS A N 1
ATOM 1470 C CA . HIS A 1 188 ? 8.842 -17.286 -17.449 1.00 59.62 188 HIS A CA 1
ATOM 1471 C C . HIS A 1 188 ? 7.358 -17.717 -17.439 1.00 59.62 188 HIS A C 1
ATOM 1473 O O . HIS A 1 188 ? 6.476 -16.932 -17.109 1.00 59.62 188 HIS A O 1
ATOM 1479 N N . GLU A 1 189 ? 7.080 -18.986 -17.742 1.00 60.78 189 GLU A N 1
ATOM 1480 C CA . GLU A 1 189 ? 5.739 -19.585 -17.692 1.00 60.78 189 GLU A CA 1
ATOM 1481 C C . GLU A 1 189 ? 5.189 -19.684 -16.262 1.00 60.78 189 GLU A C 1
ATOM 1483 O O . GLU A 1 189 ? 4.030 -19.362 -16.013 1.00 60.78 189 GLU A O 1
ATOM 1488 N N . VAL A 1 190 ? 6.029 -20.083 -15.305 1.00 62.34 190 VAL A N 1
ATOM 1489 C CA . VAL A 1 190 ? 5.667 -20.175 -13.886 1.00 62.34 190 VAL A CA 1
ATOM 1490 C C . VAL A 1 190 ? 5.454 -18.775 -13.305 1.00 62.34 190 VAL A C 1
ATOM 1492 O O . VAL A 1 190 ? 4.478 -18.551 -12.593 1.00 62.34 190 VAL A O 1
ATOM 1495 N N . LEU A 1 191 ? 6.303 -17.811 -13.673 1.00 65.62 191 LEU A N 1
ATOM 1496 C CA . LEU A 1 191 ? 6.140 -16.400 -13.325 1.00 65.62 191 LEU A CA 1
ATOM 1497 C C . LEU A 1 191 ? 4.814 -15.844 -13.857 1.00 65.62 191 LEU A C 1
ATOM 1499 O O . LEU A 1 191 ? 4.070 -15.209 -13.115 1.00 65.62 191 LEU A O 1
ATOM 1503 N N . GLN A 1 192 ? 4.482 -16.120 -15.120 1.00 68.62 192 GLN A N 1
ATOM 1504 C CA . GLN A 1 192 ? 3.227 -15.683 -15.726 1.00 68.62 192 GLN A CA 1
ATOM 1505 C C . GLN A 1 192 ? 2.009 -16.254 -14.990 1.00 68.62 192 GLN A C 1
ATOM 1507 O O . GLN A 1 192 ? 1.054 -15.516 -14.742 1.00 68.62 192 GLN A O 1
ATOM 1512 N N . VAL A 1 193 ? 2.035 -17.536 -14.614 1.00 65.62 193 VAL A N 1
ATOM 1513 C CA . VAL A 1 193 ? 0.959 -18.158 -13.827 1.00 65.62 193 VAL A CA 1
ATOM 1514 C C . VAL A 1 193 ? 0.841 -17.492 -12.457 1.00 65.62 193 VAL A C 1
ATOM 1516 O O . VAL A 1 193 ? -0.259 -17.086 -12.096 1.00 65.62 193 VAL A O 1
ATOM 1519 N N . TYR A 1 194 ? 1.948 -17.290 -11.733 1.00 66.75 194 TYR A N 1
ATOM 1520 C CA . TYR A 1 194 ? 1.924 -16.593 -10.442 1.00 66.75 194 TYR A CA 1
ATOM 1521 C C . TYR A 1 194 ? 1.365 -15.180 -10.560 1.00 66.75 194 TYR A C 1
ATOM 1523 O O . TYR A 1 194 ? 0.475 -14.818 -9.803 1.00 66.75 194 TYR A O 1
ATOM 1531 N N . LEU A 1 195 ? 1.829 -14.398 -11.535 1.00 70.12 195 LEU A N 1
ATOM 1532 C CA . LEU A 1 195 ? 1.354 -13.033 -11.737 1.00 70.12 195 LEU A CA 1
ATOM 1533 C C . LEU A 1 195 ? -0.121 -12.989 -12.117 1.00 70.12 195 LEU A C 1
ATOM 1535 O O . LEU A 1 195 ? -0.838 -12.128 -11.627 1.00 70.12 195 LEU A O 1
ATOM 1539 N N . THR A 1 196 ? -0.590 -13.908 -12.959 1.00 71.06 196 THR A N 1
ATOM 1540 C CA . THR A 1 196 ? -1.999 -13.939 -13.376 1.00 71.06 196 THR A CA 1
ATOM 1541 C C . THR A 1 196 ? -2.906 -14.335 -12.213 1.00 71.06 196 THR A C 1
ATOM 1543 O O . THR A 1 196 ? -3.925 -13.688 -11.988 1.00 71.06 196 THR A O 1
ATOM 1546 N N . THR A 1 197 ? -2.513 -15.349 -11.440 1.00 67.00 197 THR A N 1
ATOM 1547 C CA . THR A 1 197 ? -3.244 -15.794 -10.248 1.00 67.00 197 THR A CA 1
ATOM 1548 C C . THR A 1 197 ? -3.228 -14.722 -9.165 1.00 67.00 197 THR A C 1
ATOM 1550 O O . THR A 1 197 ? -4.273 -14.354 -8.645 1.00 67.00 197 THR A O 1
ATOM 1553 N N . TRP A 1 198 ? -2.073 -14.118 -8.890 1.00 68.00 198 TRP A N 1
ATOM 1554 C CA . TRP A 1 198 ? -1.974 -13.026 -7.930 1.00 68.00 198 TRP A CA 1
ATOM 1555 C C . TRP A 1 198 ? -2.683 -11.764 -8.392 1.00 68.00 198 TRP A C 1
ATOM 1557 O O . TRP A 1 198 ? -3.235 -11.084 -7.552 1.00 68.00 198 TRP A O 1
ATOM 1567 N N . LEU A 1 199 ? -2.732 -11.432 -9.682 1.00 67.75 199 LEU A N 1
ATOM 1568 C CA . LEU A 1 199 ? -3.556 -10.317 -10.161 1.00 67.75 199 LEU A CA 1
ATOM 1569 C C . LEU A 1 199 ? -5.052 -10.593 -9.978 1.00 67.75 199 LEU A C 1
ATOM 1571 O O . LEU A 1 199 ? -5.805 -9.658 -9.724 1.00 67.75 199 LEU A O 1
ATOM 1575 N N . ALA A 1 200 ? -5.481 -11.852 -10.090 1.00 67.44 200 ALA A N 1
ATOM 1576 C CA . ALA A 1 200 ? -6.856 -12.245 -9.802 1.00 67.44 200 ALA A CA 1
ATOM 1577 C C . ALA A 1 200 ? -7.167 -12.199 -8.291 1.00 67.44 200 ALA A C 1
ATOM 1579 O O . ALA A 1 200 ? -8.217 -11.687 -7.911 1.00 67.44 200 ALA A O 1
ATOM 1580 N N . ASP A 1 201 ? -6.243 -12.659 -7.440 1.00 63.47 201 ASP A N 1
ATOM 1581 C CA . ASP A 1 201 ? -6.427 -12.762 -5.980 1.00 63.47 201 ASP A CA 1
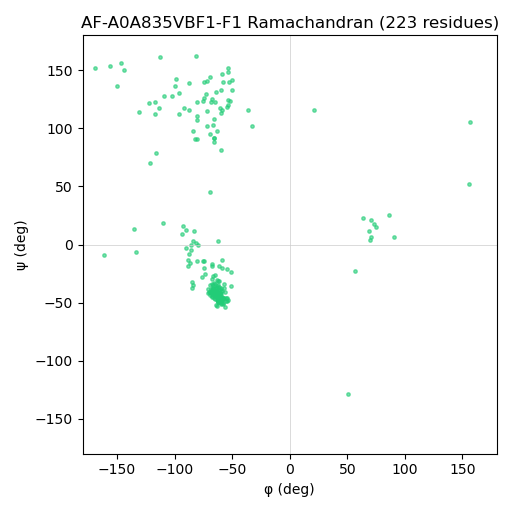ATOM 1582 C C . ASP A 1 201 ? -6.121 -11.461 -5.216 1.00 63.47 201 ASP A C 1
ATOM 1584 O O . ASP A 1 201 ? -6.727 -11.168 -4.187 1.00 63.47 201 ASP A O 1
ATOM 1588 N N . LEU A 1 202 ? -5.165 -10.673 -5.712 1.00 61.72 202 LEU A N 1
ATOM 1589 C CA . LEU A 1 202 ? -4.819 -9.321 -5.257 1.00 61.72 202 LEU A CA 1
ATOM 1590 C C . LEU A 1 202 ? -5.552 -8.260 -6.046 1.00 61.72 202 LEU A C 1
ATOM 1592 O O . LEU A 1 202 ? -5.165 -7.091 -5.978 1.00 61.72 202 LEU A O 1
ATOM 1596 N N . ASN A 1 203 ? -6.598 -8.634 -6.779 1.00 61.56 203 ASN A N 1
ATOM 1597 C CA . ASN A 1 203 ? -7.628 -7.682 -7.118 1.00 61.56 203 ASN A CA 1
ATOM 1598 C C . ASN A 1 203 ? -8.192 -7.200 -5.778 1.00 61.56 203 ASN A C 1
ATOM 1600 O O . ASN A 1 203 ? -9.187 -7.744 -5.300 1.00 61.56 203 ASN A O 1
ATOM 1604 N N . ILE A 1 204 ? -7.486 -6.238 -5.145 1.00 62.50 204 ILE A N 1
ATOM 1605 C CA . ILE A 1 204 ? -7.966 -5.387 -4.066 1.00 62.50 204 ILE A CA 1
ATOM 1606 C C . ILE A 1 204 ? -9.391 -5.173 -4.472 1.00 62.50 204 ILE A C 1
ATOM 1608 O O . ILE A 1 204 ? -9.616 -4.696 -5.585 1.00 62.50 204 ILE A O 1
ATOM 1612 N N . GLU A 1 205 ? -10.322 -5.666 -3.669 1.00 72.94 205 GLU A N 1
ATOM 1613 C CA . GLU A 1 205 ? -11.702 -5.672 -4.082 1.00 72.94 205 GLU A CA 1
ATOM 1614 C C . GLU A 1 205 ? -12.088 -4.195 -4.157 1.00 72.94 205 GLU A C 1
ATOM 1616 O O . GLU A 1 205 ? -12.397 -3.565 -3.155 1.00 72.94 205 GLU A O 1
ATOM 1621 N N . MET A 1 206 ? -11.927 -3.583 -5.335 1.00 79.00 206 MET A N 1
ATOM 1622 C CA . MET A 1 206 ? -11.966 -2.126 -5.480 1.00 79.00 206 MET A CA 1
ATOM 1623 C C . MET A 1 206 ? -13.364 -1.637 -5.127 1.00 79.00 206 MET A C 1
ATOM 1625 O O . MET A 1 206 ? -13.534 -0.521 -4.645 1.00 79.00 206 MET A O 1
ATOM 1629 N N . ASN A 1 207 ? -14.347 -2.522 -5.302 1.00 82.88 207 ASN A N 1
ATOM 1630 C CA . ASN A 1 207 ? -15.699 -2.386 -4.793 1.00 82.88 207 ASN A CA 1
ATOM 1631 C C . ASN A 1 207 ? -15.714 -2.273 -3.264 1.00 82.88 207 ASN A C 1
ATOM 1633 O O . ASN A 1 207 ? -16.320 -1.340 -2.757 1.00 82.88 207 ASN A O 1
ATOM 1637 N N . ARG A 1 208 ? -15.008 -3.150 -2.542 1.00 89.00 208 ARG A N 1
ATOM 1638 C CA . ARG A 1 208 ? -14.890 -3.119 -1.080 1.00 89.00 208 ARG A CA 1
ATOM 1639 C C . ARG A 1 208 ? -14.114 -1.905 -0.581 1.00 89.00 208 ARG A C 1
ATOM 1641 O O . ARG A 1 208 ? -14.545 -1.260 0.364 1.00 89.00 208 ARG A O 1
ATOM 1648 N N . VAL A 1 209 ? -13.029 -1.519 -1.250 1.00 87.75 209 VAL A N 1
ATOM 1649 C CA . VAL A 1 209 ? -12.318 -0.266 -0.940 1.00 87.75 209 VAL A CA 1
ATOM 1650 C C . VAL A 1 209 ? -13.238 0.940 -1.134 1.00 87.75 209 VAL A C 1
ATOM 1652 O O . VAL A 1 209 ? -13.323 1.800 -0.261 1.00 87.75 209 VAL A O 1
ATOM 1655 N N . SER A 1 210 ? -13.975 0.983 -2.246 1.00 87.56 210 SER A N 1
ATOM 1656 C CA . SER A 1 210 ? -14.950 2.047 -2.517 1.00 87.56 210 SER A CA 1
ATOM 1657 C C . SER A 1 210 ? -16.098 2.045 -1.506 1.00 87.56 210 SER A C 1
ATOM 1659 O O . SER A 1 210 ? -16.545 3.110 -1.089 1.00 87.56 210 SER A O 1
ATOM 1661 N N . GLU A 1 211 ? -16.557 0.868 -1.080 1.00 90.62 211 GLU A N 1
ATOM 1662 C CA . GLU A 1 211 ? -17.572 0.703 -0.040 1.00 90.62 211 GLU A CA 1
ATOM 1663 C C . GLU A 1 211 ? -17.076 1.259 1.297 1.00 90.62 211 GLU A C 1
ATOM 1665 O O . GLU A 1 211 ? -17.765 2.082 1.896 1.00 90.62 211 GLU A O 1
ATOM 1670 N N . ILE A 1 212 ? -15.863 0.890 1.725 1.00 90.56 212 ILE A N 1
ATOM 1671 C CA . ILE A 1 212 ? -15.233 1.412 2.944 1.00 90.56 212 ILE A CA 1
ATOM 1672 C C . ILE A 1 212 ? -15.178 2.943 2.893 1.00 90.56 212 ILE A C 1
ATOM 1674 O O . ILE A 1 212 ? -15.622 3.606 3.832 1.00 90.56 212 ILE A O 1
ATOM 1678 N N . PHE A 1 213 ? -14.703 3.523 1.786 1.00 89.06 213 PHE A N 1
ATOM 1679 C CA . PHE A 1 213 ? -14.664 4.978 1.629 1.00 89.06 213 PHE A CA 1
ATOM 1680 C C . PHE A 1 213 ? -16.054 5.621 1.629 1.00 89.06 213 PHE A C 1
ATOM 1682 O O . PHE A 1 213 ? -16.207 6.709 2.183 1.00 89.06 213 PHE A O 1
ATOM 1689 N N . SER A 1 214 ? -17.068 4.966 1.057 1.00 89.12 214 SER A N 1
ATOM 1690 C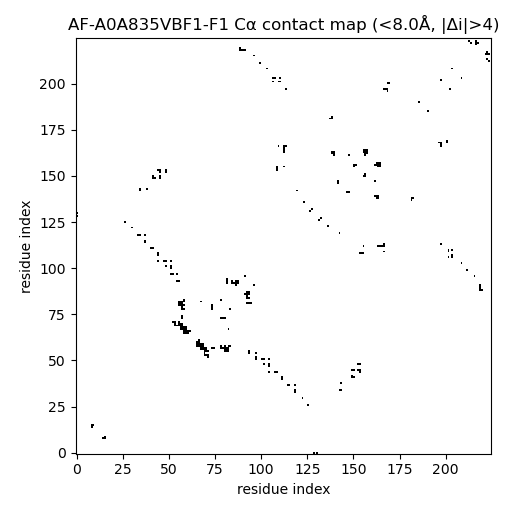 CA . SER A 1 214 ? -18.451 5.451 1.101 1.00 89.12 214 SER A CA 1
ATOM 1691 C C . SER A 1 214 ? -18.994 5.456 2.528 1.00 89.12 214 SER A C 1
ATOM 1693 O O . SER A 1 214 ? -19.535 6.468 2.961 1.00 89.12 214 SER A O 1
ATOM 1695 N N . VAL A 1 215 ? -18.805 4.367 3.280 1.00 88.75 215 VAL A N 1
ATOM 1696 C CA . VAL A 1 215 ? -19.255 4.240 4.676 1.00 88.75 215 VAL A CA 1
ATOM 1697 C C . VAL A 1 215 ? -18.604 5.306 5.557 1.00 88.75 215 VAL A C 1
ATOM 1699 O O . VAL A 1 215 ? -19.288 5.993 6.316 1.00 88.75 215 VAL A O 1
ATOM 1702 N N . VAL A 1 216 ? -17.287 5.483 5.431 1.00 84.50 216 VAL A N 1
ATOM 1703 C CA . VAL A 1 216 ? -16.537 6.506 6.171 1.00 84.50 216 VAL A CA 1
ATOM 1704 C C . VAL A 1 216 ? -16.973 7.911 5.753 1.00 84.50 216 VAL A C 1
ATOM 1706 O O . VAL A 1 216 ? -17.192 8.772 6.606 1.00 84.50 216 VAL A O 1
ATOM 1709 N N . GLY A 1 217 ? -17.138 8.152 4.452 1.00 84.38 217 GLY A N 1
ATOM 1710 C CA . GLY A 1 217 ? -17.527 9.459 3.936 1.00 84.38 217 GLY A CA 1
ATOM 1711 C C . GLY A 1 217 ? -18.928 9.886 4.374 1.00 84.38 217 GLY A C 1
ATOM 1712 O O . GLY A 1 217 ? -19.127 11.039 4.762 1.00 84.38 217 GLY A O 1
ATOM 1713 N N . ASP A 1 218 ? -19.876 8.948 4.394 1.00 84.56 218 ASP A N 1
ATOM 1714 C CA . ASP A 1 218 ? -21.229 9.178 4.903 1.00 84.56 218 ASP A CA 1
ATOM 1715 C C . ASP A 1 218 ? -21.225 9.442 6.419 1.00 84.56 218 ASP A C 1
ATOM 1717 O O . ASP A 1 218 ? -21.961 10.308 6.893 1.00 84.56 218 ASP A O 1
ATOM 1721 N N . ALA A 1 219 ? -20.361 8.760 7.181 1.00 79.44 219 ALA A N 1
ATOM 1722 C CA . ALA A 1 219 ? -20.246 8.940 8.630 1.00 79.44 219 ALA A CA 1
ATOM 1723 C C . ALA A 1 219 ? -19.613 10.284 9.037 1.00 79.44 219 ALA A C 1
ATOM 1725 O O . ALA A 1 219 ? -20.047 10.898 10.013 1.00 79.44 219 ALA A O 1
ATOM 1726 N N . ILE A 1 220 ? -18.602 10.753 8.297 1.00 76.88 220 ILE A N 1
ATOM 1727 C CA . ILE A 1 220 ? -17.878 12.008 8.581 1.00 76.88 220 ILE A CA 1
ATOM 1728 C C . ILE A 1 220 ? -18.556 13.214 7.895 1.00 76.88 220 ILE A C 1
ATOM 1730 O O . ILE A 1 220 ? -18.266 14.368 8.211 1.00 76.88 220 ILE A O 1
ATOM 1734 N N . GLY A 1 221 ? -19.482 12.975 6.960 1.00 70.25 221 GLY A N 1
ATOM 1735 C CA . GLY A 1 221 ? -20.102 14.024 6.145 1.00 70.25 221 GLY A CA 1
ATOM 1736 C C . GLY A 1 221 ? -19.139 14.638 5.121 1.00 70.25 221 GLY A C 1
ATOM 1737 O O . GLY A 1 221 ? -19.362 15.754 4.648 1.00 70.25 221 GLY A O 1
ATOM 1738 N N . VAL A 1 222 ? -18.063 13.923 4.780 1.00 64.75 222 VAL A N 1
ATOM 1739 C CA . VAL A 1 222 ? -17.021 14.348 3.838 1.00 64.75 222 VAL A CA 1
ATOM 1740 C C . VAL A 1 222 ? -16.932 13.320 2.723 1.00 64.75 222 VAL A C 1
ATOM 1742 O O . VAL A 1 222 ? -16.633 12.158 2.966 1.00 64.75 222 VAL A O 1
ATOM 1745 N N . LYS A 1 223 ? -17.133 13.745 1.475 1.00 57.59 223 LYS A N 1
ATOM 1746 C CA . LYS A 1 223 ? -16.852 12.893 0.315 1.00 57.59 223 LYS A CA 1
ATOM 1747 C C . LYS A 1 223 ? -15.395 13.071 -0.092 1.00 57.59 223 LYS A C 1
ATOM 1749 O O . LYS A 1 223 ? -15.004 14.167 -0.486 1.00 57.59 223 LYS A O 1
ATOM 1754 N N . LEU A 1 224 ? -14.608 12.005 0.025 1.00 55.53 224 LEU A N 1
ATOM 1755 C CA . LEU A 1 224 ? -13.271 11.939 -0.562 1.00 55.53 224 LEU A CA 1
ATOM 1756 C C . LEU A 1 224 ? -13.437 11.892 -2.090 1.00 55.53 224 LEU A C 1
ATOM 1758 O O . LEU A 1 224 ? -14.196 11.066 -2.598 1.00 55.53 224 LEU A O 1
ATOM 1762 N N . ALA A 1 225 ? -12.825 12.859 -2.778 1.00 47.53 225 ALA A N 1
ATOM 1763 C CA . ALA A 1 225 ? -12.905 13.052 -4.227 1.00 47.53 225 ALA A CA 1
ATOM 1764 C C . ALA A 1 225 ? -11.852 12.234 -4.978 1.00 47.53 225 ALA A C 1
ATOM 1766 O O . ALA A 1 225 ? -10.734 12.085 -4.432 1.00 47.53 225 ALA A O 1
#

Sequence (225 aa):
MPEINLGALKEMPEIRSKACNKLYHKREHCSTKLLSSYKGMVIAAIDLVKASGSMRCYLRDSGSSSIIKYSDEQEDPSDHGDGGGIPVFSCFSISFFEDLAGELVKMFTRELSLKRFLVMDLLFSTSMEDGRQEGIFSWSDDLYTGEFNDLRSTGMLVHDGFYLSPPQIMDWQSSDPSNREPLISPSHEVLQVYLTTWLADLNIEMNRVSEIFSVVGDAIGVKLA

Secondary structure (DSSP, 8-state):
------GGGGG-HHHHHHHHHHHHHHHHHHHHHHHHHHHHHHHHHHHHHHHHHTT-EEEEEETTEEEEEE-SS-SSTT--SBSSS--SBTTB-HHHHHHHHHHHHHHHHHHHHHHHHHHHHHHHHHHGGGS-------TTS-SSTTHHHHHHHTT-B-TTSS-B-PPPPTT-----GGG--------HHHHHHHHHHHHHHT---HHHHHHHHHHHHHHHT----

Nearest PDB structures (foldseek):
  6nrb-assembly1_5  TM=4.617E-01  e=3.973E+00  Homo sapiens
  6nr8-assembly1_4  TM=3.500E-01  e=5.498E+00  Homo sapiens
  6nrd-assembly1_5  TM=3.331E-01  e=6.468E+00  Homo sapiens

Radius of gyration: 24.13 Å; Cα contacts (8 Å, |Δi|>4): 169; chains: 1; bounding box: 54×42×82 Å

Foldseek 3Di:
DPPDCPDPCVVVVVVVVVVVVVVLVVLVVVLVVLLVVLVVLLVVLLVLLVVLQQLFWWFDDDPPDTDTDRDSDDPDPVTPRQSVQDCPFPPDTSVVLSVLSVLVLVLSLLVSLVSLVVSVVSVVVSPVVVVDPDCPPFQLDDSDPCSLVSNVSSVQDDPPDSDGDRRDQPPDDDPDPVPDDRPDPDPPVVVVVVVVSSCVRSVSVVVSVVVSQVVVCVRVVHRDD

=== Feature glossary ===
The record interleaves many kinds of information about one protein. Here is each kind framed as the question it answers.

Q: What does the local fold look like, residue by residue?
A: The Foldseek 3Di string encodes local tertiary geometry as a 20-letter alphabet — one character per residue — derived from the relative positions of nearby Cα atoms. Unlike the amino-acid sequence, 3Di is a direct function of the 3D structure, so two proteins with the same fold have similar 3Di strings even at low sequence identity.

Q: Which residues are in helices, strands, or loops?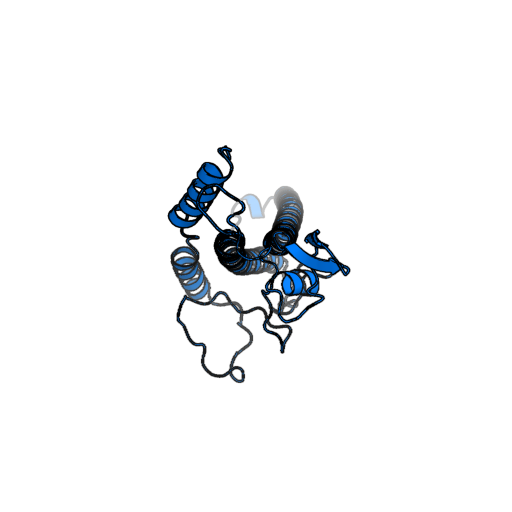
A: The SS8 string is DSSP's per-residue secondary-structure call. α-helix (H) means an i→i+4 H-bond ladder; β-strand (E) means the residue participates in a β-sheet; 3₁₀ (G) and π (I) are tighter and wider helices; T/S are turns/bends; '-' is loop.

Q: How big and how compact is the whole molecule?
A: Radius of gyration (Rg) is the root-mean-square distance of Cα atoms from their centroid — a single number for overall size and compactness. A globular domain of N residues has Rg ≈ 2.2·N^0.38 Å; an extended or disordered chain has a much larger Rg. The Cα contact count is the number of residue pairs whose Cα atoms are within 8 Å and are more than four positions apart in sequence — a standard proxy for tertiary packing density. The bounding box is the smallest axis-aligned box enclosing all Cα atoms.

Q: Where is each backbone atom in 3D?
A: Structure coordinates are given as an mmCIF _atom_site loop: one row per atom with element, residue name, chain id, sequence number, and x/y/z position in Å. Only the four main-chain atoms per residue are included here; side chains are omitted to keep the record compact.

Q: What is the amino-acid chain?
A: Primary structure: the covalent order of the twenty standard amino acids along the backbone. Two proteins with the same sequence will (almost always) fold to the same structure; two with 30% identity often share a fold but not the details.

Q: What if only a Cα trace is available?
A: Three-state secondary structure (P-SEA) collapses the eight DSSP classes into helix (a), strand (b), and coil (c). P-SEA assigns these from Cα geometry alone — distances and angles — without requiring backbone oxygens, so it works on any Cα trace.

Q: What family and function is it annotated with?
A: Database cross-references. InterPro integrates a dozen domain/family signature databases into unified entries with residue-range hits. GO terms attach function/process/location labels with evidence codes. CATH codes position the fold in a four-level structural taxonomy. Organism is the NCBI-taxonomy species name.

Q: How confident is the AlphaFold model at each residue?
A: pLDDT is the predicted lDDT-Cα score: AlphaFold's confidence that the local environment of each residue (all inter-atomic distances within 15 Å) is correctly placed. It is a per-residue number between 0 and 100, with higher meaning more reliable.

Q: How mobile is each atom in the crystal?
A: B-factor (Debye–Waller factor) reflects atomic displacement in the crystal lattice. It is an experimental observable (units Å²), not a prediction; low values mean the atom is pinned down, high values mean it moves or is heterogeneous across the crystal.

Q: Which residues are buried vs exposed?
A: SASA measures how much of the protein is reachable by solvent. It is computed by rolling a water-sized probe over the atomic surface and summing the exposed area (Å²). Per-residue SASA distinguishes core (buried, low SASA) from surface (exposed, high SASA) residues; total SASA is a whole-molecule size measure.

Q: What do the diagnostic plots show?
A: Plot images: a contact map (which residues are close in 3D, as an N×N binary image), a Ramachandran scatter (backbone torsion angles, revealing secondary-structure composition at a glance), and — for AlphaFold structures — a PAE heatmap (pairwise prediction confidence).

Q: What known structures does this most resemble?
A: The Foldseek neighbor list gives the closest experimentally determined structures in the PDB, ranked by structural alignment. TM-score near 1 means near-identical fold; near 0.3 means only rough topology match. This is how one finds what a novel AlphaFold prediction most resembles in the solved-structure universe.

Q: Are the domains correctly placed relative to each other?
A: Predicted aligned error is AlphaFold's pairwise confidence. Unlike pLDDT (per-residue), PAE is per-residue-pair and captures whether two parts of the structure are correctly placed relative to each other. Units are ångströms of expected positional error.

Q: What do the rendered images show?
A: Structure images are PyMOL renders from six orthogonal camera directions. Cartoon representation draws helices as coils and strands as arrows; sticks shows the backbone as bonds; surface shows the solvent-excluded envelope. Rainbow coloring maps sequence position to hue (blue→red, N→C); chain coloring assigns a distinct color per polypeptide.

Q: What are the backbone torsion angles?
A: φ (phi) and ψ (psi) are the two rotatable backbone dihedrals per residue: φ is the C(i-1)–N–Cα–C torsion, ψ is the N–Cα–C–N(i+1) torsion, both in degrees on (−180°, 180°]. α-helical residues cluster near (−60°, −45°); β-strand residues near (−120°, +130°). A Ramachandran plot is simply a scatter of (φ, ψ) for every residue.